Protein AF-A0A0G3EC54-F1 (afdb_monomer_lite)

InterPro domains:
  IPR000408 Regulator of chromosome condensation, RCC1 [PF00415] (25-73)
  IPR000408 Regulator of chromosome condensation, RCC1 [PR00633] (27-43)
  IPR000408 Regulator of chromosome condensation, RCC1 [PR00633] (60-73)
  IPR000408 Regulator of chromosome condensation, RCC1 [PR00633] (79-95)
  IPR000408 Regulator of chromosome condensation, RCC1 [PS00626] (63-73)
  IPR000408 Regulator of chromosome condensation, RCC1 [PS50012] (26-76)
  IPR009091 Regulator of chromosome condensation 1/beta-lactamase-inhibitor protein II [G3DSA:2.130.10.30] (2-111)
  IPR009091 Regulator of chromosome condensation 1/beta-lactamase-inhibitor protein II [SSF50985] (6-105)
  IPR051553 Ran GTPase-activating [PTHR45982] (7-105)

pLDDT: mean 86.1, std 11.59, range [47.75, 98.06]

Radius of gyration: 22.83 Å; chains: 1; bounding box: 51×42×68 Å

Organism: NCBI:txid1307763

Structure (mmCIF, N/CA/C/O backbone):
data_AF-A0A0G3EC54-F1
#
_entry.id   AF-A0A0G3EC54-F1
#
loop_
_atom_site.group_PDB
_atom_site.id
_atom_site.type_symbol
_atom_site.label_atom_id
_atom_site.label_alt_id
_atom_site.label_comp_id
_atom_site.label_asym_id
_atom_site.label_entity_id
_atom_site.label_seq_id
_atom_site.pdbx_PDB_ins_code
_atom_site.Cartn_x
_atom_site.Cartn_y
_atom_site.Cartn_z
_atom_site.occupancy
_atom_site.B_iso_or_equiv
_atom_site.auth_seq_id
_atom_site.auth_comp_id
_atom_site.auth_asym_id
_atom_site.auth_atom_id
_atom_site.pdbx_PDB_model_num
ATOM 1 N N . MET A 1 1 ? 14.170 -11.688 -27.964 1.00 50.62 1 MET A N 1
ATOM 2 C CA . MET A 1 1 ? 15.265 -12.187 -27.103 1.00 50.62 1 MET A CA 1
ATOM 3 C C . MET A 1 1 ? 14.707 -12.235 -25.689 1.00 50.62 1 MET A C 1
ATOM 5 O O . MET A 1 1 ? 14.106 -11.246 -25.293 1.00 50.62 1 MET A O 1
ATOM 9 N N . ALA A 1 2 ? 14.771 -13.368 -24.986 1.00 62.56 2 ALA A N 1
ATOM 10 C CA . ALA A 1 2 ? 14.301 -13.434 -23.598 1.00 62.56 2 ALA A CA 1
ATOM 11 C C . ALA A 1 2 ? 15.227 -12.603 -22.695 1.00 62.56 2 ALA A C 1
ATOM 13 O O . ALA A 1 2 ? 16.426 -12.528 -22.973 1.00 62.56 2 ALA A O 1
ATOM 14 N N . VAL A 1 3 ? 14.695 -12.002 -21.627 1.00 69.50 3 VAL A N 1
ATOM 15 C CA . VAL A 1 3 ? 15.523 -11.382 -20.583 1.00 69.50 3 VAL A CA 1
ATOM 16 C C . VAL A 1 3 ? 16.231 -12.519 -19.851 1.00 69.50 3 VAL A C 1
ATOM 18 O O . VAL A 1 3 ? 15.666 -13.166 -18.970 1.00 69.50 3 VAL A O 1
ATOM 21 N N . SER A 1 4 ? 17.447 -12.837 -20.292 1.00 61.94 4 SER A N 1
ATOM 22 C CA . SER A 1 4 ? 18.261 -13.905 -19.721 1.00 61.94 4 SER A CA 1
ATOM 23 C C . SER A 1 4 ? 18.432 -13.639 -18.225 1.00 61.94 4 SER A C 1
ATOM 25 O O . SER A 1 4 ? 18.974 -12.596 -17.865 1.00 61.94 4 SER A O 1
ATOM 27 N N . ASN A 1 5 ? 17.972 -14.577 -17.387 1.00 69.81 5 ASN A N 1
ATOM 28 C CA . ASN A 1 5 ? 17.997 -14.572 -15.911 1.00 69.81 5 ASN A CA 1
ATOM 29 C C . ASN A 1 5 ? 16.760 -14.027 -15.175 1.00 69.81 5 ASN A C 1
ATOM 31 O O . ASN A 1 5 ? 16.795 -13.935 -13.949 1.00 69.81 5 ASN A O 1
ATOM 35 N N . LEU A 1 6 ? 15.656 -13.738 -15.869 1.00 84.31 6 LEU A N 1
ATOM 36 C CA . LEU A 1 6 ? 14.372 -13.452 -15.224 1.00 84.31 6 LEU A CA 1
ATOM 37 C C . LEU A 1 6 ? 13.365 -14.574 -15.528 1.00 84.31 6 LEU A C 1
ATOM 39 O O . LEU A 1 6 ? 12.634 -14.522 -16.514 1.00 84.31 6 LEU A O 1
ATOM 43 N N . THR A 1 7 ? 13.376 -15.620 -14.699 1.00 88.69 7 THR A N 1
ATOM 44 C CA . THR A 1 7 ? 12.473 -16.782 -14.793 1.00 88.69 7 THR A CA 1
ATOM 45 C C . THR A 1 7 ? 11.423 -16.759 -13.687 1.00 88.69 7 THR A C 1
ATOM 47 O O . THR A 1 7 ? 11.556 -16.023 -12.707 1.00 88.69 7 THR A O 1
ATOM 50 N N . ASP A 1 8 ? 10.391 -17.593 -13.830 1.00 93.25 8 ASP A N 1
ATOM 51 C CA . ASP A 1 8 ? 9.348 -17.788 -12.811 1.00 93.25 8 ASP A CA 1
ATOM 52 C C . ASP A 1 8 ? 8.561 -16.505 -12.499 1.00 93.25 8 ASP A C 1
ATOM 54 O O . ASP A 1 8 ? 8.150 -16.270 -11.365 1.00 93.25 8 ASP A O 1
ATOM 58 N N . VAL A 1 9 ? 8.387 -15.646 -13.506 1.00 95.81 9 VAL A N 1
ATOM 59 C CA . VAL A 1 9 ? 7.609 -14.407 -13.393 1.00 95.81 9 VAL A CA 1
ATOM 60 C C . VAL A 1 9 ? 6.122 -14.741 -13.325 1.00 95.81 9 VAL A C 1
ATOM 62 O O . VAL A 1 9 ? 5.605 -15.434 -14.199 1.00 95.81 9 VAL A O 1
ATOM 65 N N . ILE A 1 10 ? 5.447 -14.222 -12.301 1.00 96.12 10 ILE A N 1
ATOM 66 C CA . ILE A 1 10 ? 4.012 -14.426 -12.051 1.00 96.12 10 ILE A CA 1
ATOM 67 C C . ILE A 1 10 ? 3.177 -13.169 -12.308 1.00 96.12 10 ILE A C 1
ATOM 69 O O . ILE A 1 10 ? 1.982 -13.277 -12.562 1.00 96.12 10 ILE A O 1
ATOM 73 N N . ALA A 1 11 ? 3.793 -11.985 -12.278 1.00 96.38 11 ALA A N 1
ATOM 74 C CA . ALA A 1 11 ? 3.131 -10.721 -12.581 1.00 96.38 11 ALA A CA 1
ATOM 75 C C . ALA A 1 11 ? 4.119 -9.724 -13.193 1.00 96.38 11 ALA A C 1
ATOM 77 O O . ALA A 1 11 ? 5.322 -9.783 -12.933 1.00 96.38 11 ALA A O 1
ATOM 78 N N . ILE A 1 12 ? 3.605 -8.798 -13.999 1.00 96.94 12 ILE A N 1
ATOM 79 C CA . ILE A 1 12 ? 4.375 -7.711 -14.607 1.00 96.94 12 ILE A CA 1
ATOM 80 C C . ILE A 1 12 ? 3.591 -6.404 -14.514 1.00 96.94 12 ILE A C 1
ATOM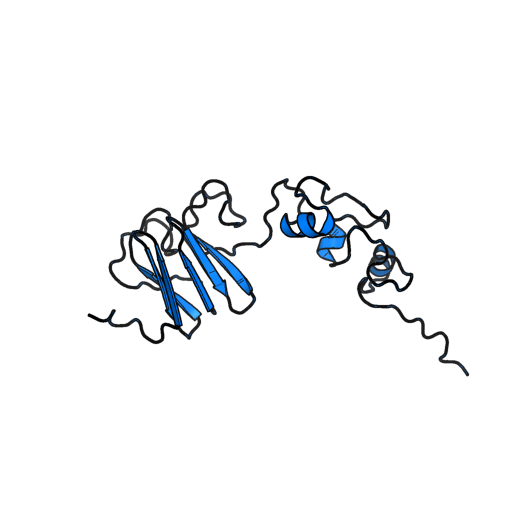 82 O O . ILE A 1 12 ? 2.363 -6.413 -14.568 1.00 96.94 12 ILE A O 1
ATOM 86 N N . ALA A 1 13 ? 4.304 -5.284 -14.449 1.00 97.50 13 ALA A N 1
ATOM 87 C CA . ALA A 1 13 ? 3.736 -3.955 -14.647 1.00 97.50 13 ALA A CA 1
ATOM 88 C C . ALA A 1 13 ? 4.706 -3.097 -15.451 1.00 97.50 13 ALA A C 1
ATOM 90 O O . ALA A 1 13 ? 5.919 -3.237 -15.329 1.00 97.50 13 ALA A O 1
ATOM 91 N N . ALA A 1 14 ? 4.188 -2.194 -16.271 1.00 96.19 14 ALA A N 1
ATOM 92 C CA . ALA A 1 14 ? 5.012 -1.247 -17.003 1.00 96.19 14 ALA A CA 1
ATOM 93 C C . ALA A 1 14 ? 4.243 0.048 -17.223 1.00 96.19 14 ALA A C 1
ATOM 95 O O . ALA A 1 14 ? 3.032 0.031 -17.439 1.00 96.19 14 ALA A O 1
ATOM 96 N N . CYS A 1 15 ? 4.956 1.168 -17.193 1.00 95.00 15 CYS A N 1
ATOM 97 C CA . CYS A 1 15 ? 4.397 2.459 -17.556 1.00 95.00 15 CYS A CA 1
ATOM 98 C C . CYS A 1 15 ? 5.510 3.382 -18.047 1.00 95.00 15 CYS A C 1
ATOM 100 O O . CYS A 1 15 ? 6.527 3.552 -17.377 1.00 95.00 15 CYS A O 1
ATOM 102 N N . ARG A 1 16 ? 5.308 3.987 -19.222 1.00 88.38 16 ARG A N 1
ATOM 103 C CA . ARG A 1 16 ? 6.246 4.912 -19.871 1.00 88.38 16 ARG A CA 1
ATOM 104 C C . ARG A 1 16 ? 7.667 4.339 -19.987 1.00 88.38 16 ARG A C 1
ATOM 106 O O . ARG A 1 16 ? 7.914 3.541 -20.882 1.00 88.38 16 ARG A O 1
ATOM 113 N N . ASP A 1 17 ? 8.556 4.716 -19.070 1.00 91.81 17 ASP A N 1
ATOM 114 C CA . ASP A 1 17 ? 9.984 4.386 -19.093 1.00 91.81 17 ASP A CA 1
ATOM 115 C C . ASP A 1 17 ? 10.386 3.425 -17.959 1.00 91.81 17 ASP A C 1
ATOM 117 O O . ASP A 1 17 ? 11.570 3.308 -17.656 1.00 91.81 17 ASP A O 1
ATOM 121 N N . GLN A 1 18 ? 9.425 2.769 -17.299 1.00 94.81 18 GLN A N 1
ATOM 122 C CA . GLN A 1 18 ? 9.677 1.801 -16.229 1.00 94.81 18 GLN A CA 1
ATOM 123 C C . GLN A 1 18 ? 8.948 0.480 -16.459 1.00 94.81 18 GLN A C 1
ATOM 125 O O . GLN A 1 18 ? 7.861 0.424 -17.041 1.00 94.81 18 GLN A O 1
ATOM 130 N N . SER A 1 19 ? 9.566 -0.599 -16.000 1.00 96.31 19 SER A N 1
ATOM 131 C CA . SER A 1 19 ? 9.038 -1.955 -16.073 1.00 96.31 19 SER A CA 1
ATOM 132 C C . SER A 1 19 ? 9.403 -2.726 -14.814 1.00 96.31 19 SER A C 1
ATOM 134 O O . SER A 1 19 ? 10.508 -2.587 -14.291 1.00 96.31 19 SER A O 1
ATOM 136 N N . PHE A 1 20 ? 8.469 -3.557 -14.369 1.00 97.44 20 PHE A N 1
ATOM 137 C CA . PHE A 1 20 ? 8.559 -4.372 -13.173 1.00 97.44 20 PHE A CA 1
ATOM 138 C C . PHE A 1 20 ? 8.133 -5.805 -13.464 1.00 97.44 20 PHE A C 1
ATOM 140 O O . PHE A 1 20 ? 7.235 -6.051 -14.274 1.00 97.44 20 PHE A O 1
ATOM 147 N N . ALA A 1 21 ? 8.740 -6.746 -12.754 1.00 97.50 21 ALA A N 1
ATOM 148 C CA . ALA A 1 21 ? 8.343 -8.143 -12.764 1.00 97.50 21 ALA A CA 1
ATOM 149 C C . ALA A 1 21 ? 8.395 -8.725 -11.354 1.00 97.50 21 ALA A C 1
ATOM 151 O O . ALA A 1 21 ? 9.386 -8.551 -10.646 1.00 97.50 21 ALA A O 1
ATOM 152 N N . VAL A 1 22 ? 7.346 -9.453 -10.984 1.00 97.81 22 VAL A N 1
ATOM 153 C CA . VAL A 1 22 ? 7.249 -10.208 -9.733 1.00 97.81 22 VAL A CA 1
ATOM 154 C C . VAL A 1 22 ? 7.552 -11.665 -10.033 1.00 97.81 22 VAL A C 1
ATOM 156 O O . VAL A 1 22 ? 6.948 -12.255 -10.932 1.00 97.81 22 VAL A O 1
ATOM 159 N N . ARG A 1 23 ? 8.481 -12.255 -9.288 1.00 96.62 23 ARG A N 1
ATOM 160 C CA . ARG A 1 23 ? 8.780 -13.689 -9.360 1.00 96.62 23 ARG A CA 1
ATOM 161 C C . ARG A 1 23 ? 7.925 -14.474 -8.370 1.00 96.62 23 ARG A C 1
ATOM 163 O O . ARG A 1 23 ? 7.503 -13.943 -7.350 1.00 96.62 23 ARG A O 1
ATOM 170 N N . SER A 1 24 ? 7.734 -15.763 -8.630 1.00 96.06 24 SER A N 1
ATOM 171 C CA . SER A 1 24 ? 6.966 -16.683 -7.775 1.00 96.06 24 SER A CA 1
ATOM 172 C C . SER A 1 24 ? 7.490 -16.799 -6.338 1.00 96.06 24 SER A C 1
ATOM 174 O O . SER A 1 24 ? 6.746 -17.189 -5.447 1.00 96.06 24 SER A O 1
ATOM 176 N N . ASN A 1 25 ? 8.752 -16.436 -6.097 1.00 95.50 25 ASN A N 1
ATOM 177 C CA . ASN A 1 25 ? 9.348 -16.353 -4.763 1.00 95.50 25 ASN A CA 1
ATOM 178 C C . ASN A 1 25 ? 9.063 -15.021 -4.033 1.00 95.50 25 ASN A C 1
ATOM 180 O O . ASN A 1 25 ? 9.665 -14.760 -2.995 1.00 95.50 25 ASN A O 1
ATOM 184 N N . GLY A 1 26 ? 8.213 -14.155 -4.592 1.00 96.31 26 GLY A N 1
ATOM 185 C CA . GLY A 1 26 ? 7.804 -12.886 -3.993 1.00 96.31 26 GLY A CA 1
ATOM 186 C C . GLY A 1 26 ? 8.796 -11.732 -4.145 1.00 96.31 26 GLY A C 1
ATOM 187 O O . GLY A 1 26 ? 8.602 -10.693 -3.519 1.00 96.31 26 GLY A O 1
ATOM 188 N N . THR A 1 27 ? 9.857 -11.890 -4.946 1.00 97.31 27 THR A N 1
ATOM 189 C CA . THR A 1 27 ? 10.814 -10.805 -5.238 1.00 97.31 27 THR A CA 1
ATOM 190 C C . THR A 1 27 ? 10.379 -9.968 -6.439 1.00 97.31 27 THR A C 1
ATOM 192 O O . THR A 1 27 ? 9.773 -10.486 -7.381 1.00 97.31 27 THR A O 1
ATOM 195 N N . VAL A 1 28 ? 10.730 -8.678 -6.430 1.00 97.94 28 VAL A N 1
ATOM 196 C CA . VAL A 1 28 ? 10.395 -7.728 -7.502 1.00 97.94 28 VAL A CA 1
ATOM 197 C C . VAL A 1 28 ? 11.661 -7.233 -8.185 1.00 97.94 28 VAL A C 1
ATOM 199 O O . VAL A 1 28 ? 12.631 -6.857 -7.532 1.00 97.94 28 VAL A O 1
ATOM 202 N N . TYR A 1 29 ? 11.649 -7.221 -9.512 1.00 97.31 29 TYR A N 1
ATOM 203 C CA . TYR A 1 29 ? 12.720 -6.682 -10.342 1.00 97.31 29 TYR A CA 1
ATOM 204 C C . TYR A 1 29 ? 12.225 -5.45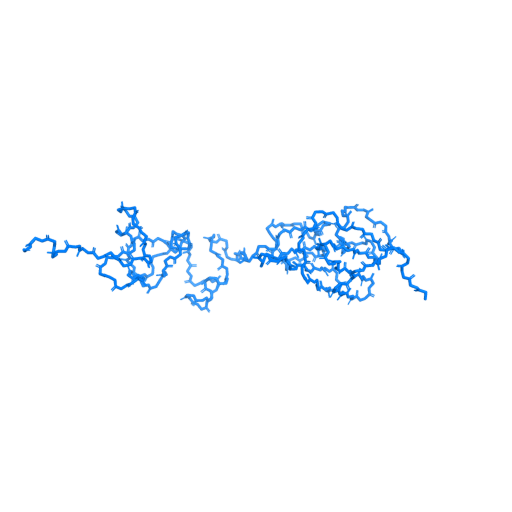4 -11.093 1.00 97.31 29 TYR A C 1
ATOM 206 O O . TYR A 1 29 ? 11.098 -5.464 -11.580 1.00 97.31 29 TYR A O 1
ATOM 214 N N . ALA A 1 30 ? 13.083 -4.446 -11.240 1.00 96.69 30 ALA A N 1
ATOM 215 C CA . ALA A 1 30 ? 12.826 -3.226 -11.997 1.00 96.69 30 ALA A CA 1
ATOM 216 C C . ALA A 1 30 ? 13.876 -3.002 -13.091 1.00 96.69 30 ALA A C 1
ATOM 218 O O . ALA A 1 30 ? 15.049 -3.355 -12.935 1.00 96.69 30 ALA A O 1
ATOM 219 N N . TRP A 1 31 ? 13.466 -2.388 -14.196 1.00 95.81 31 TRP A N 1
ATOM 220 C CA . TRP A 1 31 ? 14.361 -1.822 -15.206 1.00 95.81 31 TRP A CA 1
ATOM 221 C C . TRP A 1 31 ? 13.703 -0.621 -15.892 1.00 95.81 31 TRP A C 1
ATOM 223 O O . TRP A 1 31 ? 12.484 -0.453 -15.839 1.00 95.81 31 TRP A O 1
ATOM 233 N N . GLY A 1 32 ? 14.516 0.223 -16.523 1.00 95.00 32 GLY A N 1
ATOM 234 C CA . GLY A 1 32 ? 14.083 1.470 -17.145 1.00 95.00 32 GLY A CA 1
ATOM 235 C C . GLY A 1 32 ? 14.838 2.692 -16.626 1.00 95.00 32 GLY A C 1
ATOM 236 O O . GLY A 1 32 ? 16.009 2.601 -16.259 1.00 95.00 32 GLY A O 1
ATOM 237 N N . ARG A 1 33 ? 14.168 3.843 -16.622 1.00 94.62 33 ARG A N 1
ATOM 238 C CA . ARG A 1 33 ? 14.739 5.145 -16.261 1.00 94.62 33 ARG A CA 1
ATOM 239 C C . ARG A 1 33 ? 15.013 5.255 -14.757 1.00 94.62 33 ARG A C 1
ATOM 241 O O . ARG A 1 33 ? 14.146 4.919 -13.958 1.00 94.62 33 ARG A O 1
ATOM 248 N N . GLY A 1 34 ? 16.203 5.718 -14.376 1.00 91.88 34 GLY A N 1
ATOM 249 C CA . GLY A 1 34 ? 16.697 5.694 -12.990 1.00 91.88 34 GLY A CA 1
ATOM 250 C C . GLY A 1 34 ? 16.353 6.910 -12.118 1.00 91.88 34 GLY A C 1
ATOM 251 O O . GLY A 1 34 ? 16.677 6.927 -10.932 1.00 91.88 34 GLY A O 1
ATOM 252 N N . ASP A 1 35 ? 15.692 7.927 -12.669 1.00 90.38 35 ASP A N 1
ATOM 253 C CA . ASP A 1 35 ? 15.370 9.155 -11.938 1.00 90.38 35 ASP A CA 1
ATOM 254 C C . ASP A 1 35 ? 14.094 9.053 -11.081 1.00 90.38 35 ASP A C 1
ATOM 256 O O . ASP A 1 35 ? 13.269 8.151 -11.236 1.00 90.38 35 ASP A O 1
ATOM 260 N N . GLU A 1 36 ? 13.928 10.016 -10.166 1.00 88.75 36 GLU A N 1
ATOM 261 C CA . GLU A 1 36 ? 12.710 10.204 -9.352 1.00 88.75 36 GLU A CA 1
ATOM 262 C C . GLU A 1 36 ? 12.350 9.012 -8.457 1.00 88.75 36 GLU A C 1
ATOM 264 O O . GLU A 1 36 ? 11.197 8.832 -8.082 1.00 88.75 36 GLU A O 1
ATOM 269 N N . GLY A 1 37 ? 13.329 8.161 -8.133 1.00 91.88 37 GLY A N 1
ATOM 270 C CA . GLY A 1 37 ? 13.112 6.994 -7.279 1.00 91.88 37 GLY A CA 1
ATOM 271 C C . GLY A 1 37 ? 12.217 5.917 -7.897 1.00 91.88 37 GLY A C 1
ATOM 272 O O . GLY A 1 37 ? 11.918 4.933 -7.230 1.00 91.88 37 GLY A O 1
ATOM 273 N N . ARG A 1 38 ? 11.799 6.059 -9.163 1.00 93.62 38 ARG A N 1
ATOM 274 C CA . ARG A 1 38 ? 10.732 5.250 -9.777 1.00 93.62 38 ARG A CA 1
ATOM 275 C C . ARG A 1 38 ? 11.039 3.747 -9.827 1.00 93.62 38 ARG A C 1
ATOM 277 O O . ARG A 1 38 ? 10.131 2.929 -9.812 1.00 93.62 38 ARG A O 1
ATOM 284 N N . LEU A 1 39 ? 12.320 3.369 -9.825 1.00 96.06 39 LEU A N 1
ATOM 285 C CA . LEU A 1 39 ? 12.746 1.964 -9.809 1.00 96.06 39 LEU A CA 1
ATOM 286 C C . LEU A 1 39 ? 12.821 1.349 -8.400 1.00 96.06 39 LEU A C 1
ATOM 288 O O . LEU A 1 39 ? 12.991 0.138 -8.302 1.00 96.06 39 LEU A O 1
ATOM 292 N N . GLY A 1 40 ? 12.747 2.147 -7.329 1.00 95.62 40 GLY A N 1
ATOM 293 C CA . GLY A 1 40 ? 12.854 1.655 -5.948 1.00 95.62 40 GLY A CA 1
ATOM 294 C C . GLY A 1 40 ? 14.250 1.134 -5.570 1.00 95.62 40 GLY A C 1
ATOM 295 O O . GLY A 1 40 ? 14.395 0.351 -4.638 1.00 95.62 40 GLY A O 1
ATOM 296 N N . LEU A 1 41 ? 15.294 1.513 -6.315 1.00 95.94 41 LEU A N 1
ATOM 297 C CA . LEU A 1 41 ? 16.658 0.982 -6.158 1.00 95.94 41 LEU A CA 1
ATOM 298 C C . LEU A 1 41 ? 17.561 1.842 -5.251 1.00 95.94 41 LEU A C 1
ATOM 300 O O . LEU A 1 41 ? 18.772 1.618 -5.212 1.00 95.94 41 LEU A O 1
ATOM 304 N N . GLY A 1 42 ? 16.996 2.820 -4.544 1.00 90.81 42 GLY A N 1
ATOM 305 C CA . GLY A 1 42 ? 17.713 3.795 -3.726 1.00 90.81 42 GLY A CA 1
ATOM 306 C C . GLY A 1 42 ? 18.018 5.106 -4.458 1.00 90.81 42 GLY A C 1
ATOM 307 O O . GLY A 1 42 ? 17.501 5.392 -5.540 1.00 90.81 42 GLY A O 1
ATOM 308 N N . THR A 1 43 ? 18.851 5.946 -3.843 1.00 86.06 43 THR A N 1
ATOM 309 C CA . THR A 1 43 ? 19.179 7.288 -4.349 1.00 86.06 43 THR A CA 1
ATOM 310 C C . THR A 1 43 ? 20.193 7.251 -5.499 1.00 86.06 43 THR A C 1
ATOM 312 O O . THR A 1 43 ? 21.033 6.358 -5.580 1.00 86.06 43 THR A O 1
ATOM 315 N N . ASN A 1 44 ? 20.141 8.256 -6.386 1.00 82.19 44 ASN A N 1
ATOM 316 C CA . ASN A 1 44 ? 21.102 8.465 -7.485 1.00 82.19 44 ASN A CA 1
ATOM 317 C C . ASN A 1 44 ? 21.284 7.256 -8.422 1.00 82.19 44 ASN A C 1
ATOM 319 O O . ASN A 1 44 ? 22.397 6.913 -8.825 1.00 82.19 44 ASN A O 1
ATOM 323 N N . VAL A 1 45 ? 20.181 6.598 -8.770 1.00 90.00 45 VAL A N 1
ATOM 324 C CA . VAL A 1 45 ? 20.187 5.416 -9.633 1.00 90.00 45 VAL A CA 1
ATOM 325 C C . VAL A 1 45 ? 20.301 5.833 -11.101 1.00 90.00 45 VAL A C 1
ATOM 327 O O . VAL A 1 45 ? 19.512 6.627 -11.602 1.00 90.00 45 VAL A O 1
ATOM 330 N N . SER A 1 46 ? 21.278 5.277 -11.817 1.00 93.06 46 SER A N 1
ATOM 331 C CA . SER A 1 46 ? 21.348 5.378 -13.281 1.00 93.06 46 SER A CA 1
ATOM 332 C C . SER A 1 46 ? 20.308 4.480 -13.952 1.00 93.06 46 SER A C 1
ATOM 334 O O . SER A 1 46 ? 19.879 3.479 -13.371 1.00 93.06 46 SER A O 1
ATOM 336 N N . ASP A 1 47 ? 19.973 4.784 -15.207 1.00 95.31 47 ASP A N 1
ATOM 337 C CA . ASP A 1 47 ? 19.106 3.942 -16.033 1.00 95.31 47 ASP A CA 1
ATOM 338 C C . ASP A 1 47 ? 19.559 2.474 -16.030 1.00 95.31 47 ASP A C 1
ATOM 340 O O . ASP A 1 47 ? 20.745 2.145 -16.147 1.00 95.31 47 ASP A O 1
ATOM 344 N N . ARG A 1 48 ? 18.588 1.572 -15.899 1.00 94.31 48 ARG A N 1
ATOM 345 C CA . ARG A 1 48 ? 18.787 0.126 -15.871 1.00 94.31 48 ARG A CA 1
ATOM 346 C C . ARG A 1 48 ? 18.271 -0.475 -17.165 1.00 94.31 48 ARG A C 1
ATOM 348 O O . ARG A 1 48 ? 17.070 -0.565 -17.381 1.00 94.31 48 ARG A O 1
ATOM 355 N N . SER A 1 49 ? 19.180 -0.937 -18.015 1.00 92.44 49 SER A N 1
ATOM 356 C CA . SER A 1 49 ? 18.843 -1.685 -19.235 1.00 92.44 49 SER A CA 1
ATOM 357 C C . SER A 1 49 ? 18.596 -3.179 -18.984 1.00 92.44 49 SER A C 1
ATOM 359 O O . SER A 1 49 ? 18.249 -3.912 -19.909 1.00 92.44 49 SER A O 1
ATOM 361 N N . SER A 1 50 ? 18.765 -3.638 -17.742 1.00 91.56 50 SER A N 1
ATOM 362 C CA . SER A 1 50 ? 18.555 -5.018 -17.315 1.00 91.56 50 SER A CA 1
ATOM 363 C C . SER A 1 50 ? 17.749 -5.086 -16.020 1.00 91.56 50 SER A C 1
ATOM 365 O O . SER A 1 50 ? 17.833 -4.200 -15.164 1.00 91.56 50 SER A O 1
ATOM 367 N N . ALA A 1 51 ? 16.975 -6.166 -15.879 1.00 94.69 51 ALA A N 1
ATOM 368 C CA . ALA A 1 51 ? 16.186 -6.442 -14.686 1.00 94.69 51 ALA A CA 1
ATOM 369 C C . ALA A 1 51 ? 17.084 -6.473 -13.441 1.00 94.69 51 ALA A C 1
ATOM 371 O O . ALA A 1 51 ? 17.974 -7.315 -13.322 1.00 94.69 51 ALA A O 1
ATOM 372 N N . THR A 1 52 ? 16.839 -5.548 -12.516 1.00 95.44 52 THR A N 1
ATOM 373 C CA . THR A 1 52 ? 17.598 -5.376 -11.274 1.00 95.44 52 THR A CA 1
ATOM 374 C C . THR A 1 52 ? 16.675 -5.630 -10.086 1.00 95.44 52 THR A C 1
ATOM 376 O O . THR A 1 52 ? 15.565 -5.110 -10.057 1.00 95.44 52 THR A O 1
ATOM 379 N N . LEU A 1 53 ? 17.116 -6.444 -9.125 1.00 96.00 53 LEU A N 1
ATOM 380 C CA . LEU A 1 53 ? 16.342 -6.758 -7.920 1.00 96.00 53 LEU A CA 1
ATOM 381 C C . LEU A 1 53 ? 16.103 -5.489 -7.092 1.00 96.00 53 LEU A C 1
ATOM 383 O O . LEU A 1 53 ? 17.063 -4.793 -6.757 1.00 96.00 53 LEU A O 1
ATOM 387 N N . ILE A 1 54 ? 14.846 -5.232 -6.734 1.00 97.31 54 ILE A N 1
ATOM 388 C CA . ILE A 1 54 ? 14.479 -4.193 -5.774 1.00 97.31 54 ILE A CA 1
ATOM 389 C C . ILE A 1 54 ? 14.769 -4.717 -4.360 1.00 97.31 54 ILE A C 1
ATOM 391 O O . ILE A 1 54 ? 14.227 -5.760 -3.980 1.00 97.31 54 ILE A O 1
ATOM 395 N N . PRO A 1 55 ? 15.627 -4.048 -3.571 1.00 95.44 55 PRO A N 1
ATOM 396 C CA . PRO A 1 55 ? 15.926 -4.484 -2.214 1.00 95.44 55 PRO A CA 1
ATOM 397 C C . PRO A 1 55 ? 14.718 -4.292 -1.284 1.00 95.44 55 PRO A C 1
ATOM 399 O O . PRO A 1 55 ? 13.942 -3.355 -1.441 1.00 95.44 55 PRO A O 1
ATOM 402 N N . GLY A 1 56 ? 14.582 -5.171 -0.288 1.00 92.25 56 GLY A N 1
ATOM 403 C CA . GLY A 1 56 ? 13.594 -5.035 0.792 1.00 92.25 56 GLY A CA 1
ATOM 404 C C . GLY A 1 56 ? 12.202 -5.603 0.503 1.00 92.25 56 GLY A C 1
ATOM 405 O O . GLY A 1 56 ? 11.474 -5.881 1.448 1.00 92.25 56 GLY A O 1
ATOM 406 N N . LEU A 1 57 ? 11.847 -5.861 -0.760 1.00 95.31 57 LEU A N 1
ATOM 407 C CA . LEU A 1 57 ? 10.561 -6.472 -1.108 1.00 95.31 57 LEU A CA 1
ATOM 408 C C . LEU A 1 57 ? 10.625 -8.001 -1.050 1.00 95.31 57 LEU A C 1
ATOM 410 O O . LEU A 1 57 ? 11.438 -8.633 -1.731 1.00 95.31 57 LEU A O 1
ATOM 414 N N . THR A 1 58 ? 9.726 -8.594 -0.267 1.00 94.81 58 THR A N 1
ATOM 415 C CA . THR A 1 58 ? 9.537 -10.047 -0.165 1.00 94.81 58 THR A CA 1
ATOM 416 C C . THR A 1 58 ? 8.050 -10.376 -0.148 1.00 94.81 58 THR A C 1
ATOM 418 O O . THR A 1 58 ? 7.235 -9.521 0.180 1.00 94.81 58 THR A O 1
ATOM 421 N N . ASN A 1 59 ? 7.688 -11.608 -0.519 1.00 96.12 59 ASN A N 1
ATOM 422 C CA . ASN A 1 59 ? 6.299 -12.082 -0.528 1.00 96.12 59 ASN A CA 1
ATOM 423 C C . ASN A 1 59 ? 5.321 -11.222 -1.357 1.00 96.12 59 ASN A C 1
ATOM 425 O O . ASN A 1 59 ? 4.116 -11.236 -1.105 1.00 96.12 59 ASN A O 1
ATOM 429 N N . ILE A 1 60 ? 5.817 -10.490 -2.359 1.00 98.06 60 ILE A N 1
ATOM 430 C CA . ILE A 1 60 ? 4.980 -9.685 -3.250 1.00 98.06 60 ILE A CA 1
ATOM 431 C C . ILE A 1 60 ? 4.179 -10.592 -4.180 1.00 98.06 60 ILE A C 1
ATOM 433 O O . ILE A 1 60 ? 4.725 -11.491 -4.819 1.00 98.06 60 ILE A O 1
ATOM 437 N N . VAL A 1 61 ? 2.879 -10.330 -4.270 1.00 97.06 61 VAL A N 1
ATOM 438 C CA . VAL A 1 61 ? 1.934 -11.076 -5.112 1.00 97.06 61 VAL A CA 1
ATOM 439 C C . VAL A 1 61 ? 1.447 -10.262 -6.307 1.00 97.06 61 VAL A C 1
ATOM 441 O O . VAL A 1 61 ? 1.002 -10.840 -7.296 1.00 97.06 61 VAL A O 1
ATOM 444 N N . SER A 1 62 ? 1.550 -8.932 -6.252 1.00 96.81 62 SER A N 1
ATOM 445 C CA . SER A 1 62 ? 1.155 -8.045 -7.348 1.00 96.81 62 SER A CA 1
ATOM 446 C C . SER A 1 62 ? 1.962 -6.749 -7.343 1.00 96.81 62 SER A C 1
ATOM 448 O O . SER A 1 62 ? 2.443 -6.309 -6.301 1.00 96.81 62 SER A O 1
ATOM 450 N N . VAL A 1 63 ? 2.100 -6.129 -8.514 1.00 97.56 63 VAL A N 1
ATOM 451 C CA . VAL A 1 63 ? 2.761 -4.832 -8.694 1.00 97.56 63 VAL A CA 1
ATOM 452 C C . VAL A 1 63 ? 1.971 -3.985 -9.687 1.00 97.56 63 VAL A C 1
ATOM 454 O O . VAL A 1 63 ? 1.444 -4.504 -10.671 1.00 97.56 63 VAL A O 1
ATOM 457 N N . ALA A 1 64 ? 1.906 -2.679 -9.447 1.00 96.12 64 ALA A N 1
ATOM 458 C CA . ALA A 1 64 ? 1.303 -1.692 -10.332 1.00 96.12 64 ALA A CA 1
ATOM 459 C C . ALA A 1 64 ? 2.285 -0.543 -10.585 1.00 96.12 64 ALA A C 1
ATOM 461 O O . ALA A 1 64 ? 3.041 -0.150 -9.699 1.00 96.12 64 ALA A O 1
ATOM 462 N N . ALA A 1 65 ? 2.270 0.006 -11.800 1.00 95.00 65 ALA A N 1
ATOM 463 C CA . ALA A 1 65 ? 3.166 1.081 -12.213 1.00 95.00 65 ALA A CA 1
ATOM 464 C C . ALA A 1 65 ? 2.369 2.332 -12.601 1.00 95.00 65 ALA A C 1
ATOM 466 O O . ALA A 1 65 ? 1.589 2.305 -13.553 1.00 95.00 65 ALA A O 1
ATOM 467 N N . GLY A 1 66 ? 2.609 3.438 -11.898 1.00 92.00 66 GLY A N 1
ATOM 468 C CA . GLY A 1 66 ? 2.188 4.775 -12.310 1.00 92.00 66 GLY A CA 1
ATOM 469 C C . GLY A 1 66 ? 3.187 5.406 -13.284 1.00 92.00 66 GLY A C 1
ATOM 470 O O . GLY A 1 66 ? 4.134 4.770 -13.731 1.00 92.00 66 GLY A O 1
ATOM 471 N N . THR A 1 67 ? 3.030 6.686 -13.621 1.00 90.62 67 THR A N 1
ATOM 472 C CA . THR A 1 67 ? 3.961 7.361 -14.554 1.00 90.62 67 THR A CA 1
ATOM 473 C C . THR A 1 67 ? 5.358 7.573 -13.951 1.00 90.62 67 THR A C 1
ATOM 475 O O . THR A 1 67 ? 6.353 7.620 -14.679 1.00 90.62 67 THR A O 1
ATOM 478 N N . ARG A 1 68 ? 5.433 7.760 -12.627 1.00 90.94 68 ARG A N 1
ATOM 479 C CA . ARG A 1 68 ? 6.653 8.123 -11.872 1.00 90.94 68 ARG A CA 1
ATOM 480 C C . ARG A 1 68 ? 6.752 7.425 -10.509 1.00 90.94 68 ARG A C 1
ATOM 482 O O . ARG A 1 68 ? 7.626 7.756 -9.721 1.00 90.94 68 ARG A O 1
ATOM 489 N N . HIS A 1 69 ? 5.855 6.484 -10.238 1.00 92.56 69 HIS A N 1
ATOM 490 C CA . HIS A 1 69 ? 5.772 5.741 -8.984 1.00 92.56 69 HIS A CA 1
ATOM 491 C C . HIS A 1 69 ? 5.334 4.306 -9.256 1.00 92.56 69 HIS A C 1
ATOM 493 O O . HIS A 1 69 ? 4.934 3.979 -10.380 1.00 92.56 69 HIS A O 1
ATOM 499 N 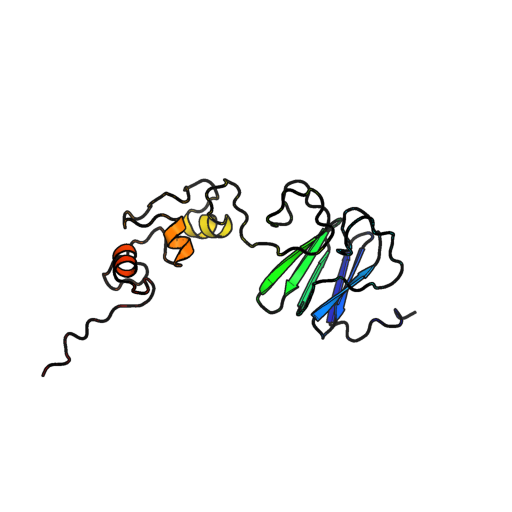N . ALA A 1 70 ? 5.382 3.465 -8.235 1.00 94.69 70 ALA A N 1
ATOM 500 C CA . ALA A 1 70 ? 4.836 2.122 -8.278 1.00 94.69 70 ALA A CA 1
ATOM 501 C C . ALA A 1 70 ? 4.321 1.695 -6.902 1.00 94.69 70 ALA A C 1
ATOM 503 O O . ALA A 1 70 ? 4.707 2.259 -5.878 1.00 94.69 70 ALA A O 1
ATOM 504 N N . LEU A 1 71 ? 3.427 0.709 -6.929 1.00 94.50 71 LEU A N 1
ATOM 505 C CA . LEU A 1 71 ? 2.841 0.068 -5.760 1.00 94.50 71 LEU A CA 1
ATOM 506 C C . LEU A 1 71 ? 3.093 -1.438 -5.839 1.00 94.50 71 LEU A C 1
ATOM 508 O O . LEU A 1 71 ? 3.004 -2.017 -6.924 1.00 94.50 71 LEU A O 1
ATOM 512 N N . ALA A 1 72 ? 3.351 -2.085 -4.709 1.00 95.81 72 ALA A N 1
ATOM 513 C CA . ALA A 1 72 ? 3.426 -3.537 -4.596 1.00 95.81 72 ALA A CA 1
ATOM 514 C C . ALA A 1 72 ? 2.505 -4.037 -3.484 1.00 95.81 72 ALA A C 1
ATOM 516 O O . ALA A 1 72 ? 2.496 -3.477 -2.394 1.00 95.81 72 ALA A O 1
ATOM 517 N N . LEU A 1 73 ? 1.756 -5.102 -3.764 1.00 94.38 73 LEU A N 1
ATOM 518 C CA . LEU A 1 73 ? 0.916 -5.793 -2.789 1.00 94.38 73 LEU A CA 1
ATOM 519 C C . LEU A 1 73 ? 1.645 -7.036 -2.296 1.00 94.38 73 LEU A C 1
ATOM 521 O O . LEU A 1 73 ? 2.007 -7.906 -3.095 1.00 94.38 73 LEU A O 1
ATOM 525 N N . GLN A 1 74 ? 1.830 -7.123 -0.989 1.00 93.62 74 GLN A N 1
ATOM 526 C CA . GLN A 1 74 ? 2.364 -8.291 -0.308 1.00 93.62 74 GLN A CA 1
ATOM 527 C C . GLN A 1 74 ? 1.243 -9.297 0.004 1.00 93.62 74 GLN A C 1
ATOM 529 O O . GLN A 1 74 ? 0.063 -8.949 0.054 1.00 93.62 74 GLN A O 1
ATOM 534 N N . ASN A 1 75 ? 1.590 -10.574 0.167 1.00 89.75 75 ASN A N 1
ATOM 535 C CA . ASN A 1 75 ? 0.627 -11.657 0.410 1.00 89.75 75 ASN A CA 1
ATOM 536 C C . ASN A 1 75 ? -0.200 -11.511 1.703 1.00 89.75 75 ASN A C 1
ATOM 538 O O . ASN A 1 75 ? -1.264 -12.114 1.803 1.00 89.75 75 ASN A O 1
ATOM 542 N N . ASP A 1 76 ? 0.288 -10.738 2.670 1.00 82.06 76 ASP A N 1
ATOM 543 C CA . ASP A 1 76 ? -0.379 -10.411 3.933 1.00 82.06 76 ASP A CA 1
ATOM 544 C C . ASP A 1 76 ? -1.373 -9.243 3.806 1.00 82.06 76 ASP A C 1
ATOM 546 O O . ASP A 1 76 ? -2.020 -8.879 4.783 1.00 82.06 76 ASP A O 1
ATOM 550 N N . GLY A 1 77 ? -1.523 -8.676 2.603 1.00 83.00 77 GLY A N 1
ATOM 551 C CA . GLY A 1 77 ? -2.422 -7.558 2.326 1.00 83.00 77 GLY A CA 1
ATOM 552 C C . GLY A 1 77 ? -1.779 -6.181 2.479 1.00 83.00 77 GLY A C 1
ATOM 553 O O . GLY A 1 77 ? -2.424 -5.184 2.161 1.00 83.00 77 GLY A O 1
ATOM 554 N N . THR A 1 78 ? -0.517 -6.096 2.910 1.00 84.12 78 THR A N 1
ATOM 555 C CA . THR A 1 78 ? 0.186 -4.813 3.021 1.00 84.12 78 THR A CA 1
ATOM 556 C C . THR A 1 78 ? 0.582 -4.258 1.653 1.00 84.12 78 THR A C 1
ATOM 558 O O . THR A 1 78 ? 0.931 -4.998 0.726 1.00 84.12 78 THR A O 1
ATOM 561 N N . LEU A 1 79 ? 0.521 -2.931 1.515 1.00 90.12 79 LEU A N 1
ATOM 562 C CA . LEU A 1 79 ? 0.949 -2.219 0.316 1.00 90.12 79 LEU A CA 1
ATOM 563 C C . LEU A 1 79 ? 2.289 -1.535 0.559 1.00 90.12 79 LEU A C 1
ATOM 565 O O . LEU A 1 79 ? 2.544 -0.992 1.625 1.00 90.12 79 LEU A O 1
ATOM 569 N N . TRP A 1 80 ? 3.129 -1.518 -0.463 1.00 92.75 80 TRP A N 1
ATOM 570 C CA . TRP A 1 80 ? 4.392 -0.795 -0.488 1.00 92.75 80 TRP A CA 1
ATOM 571 C C . TRP A 1 80 ? 4.378 0.194 -1.642 1.00 92.75 80 TRP A C 1
ATOM 573 O O . TRP A 1 80 ? 3.916 -0.155 -2.728 1.00 92.75 80 TRP A O 1
ATOM 583 N N . ALA A 1 81 ? 4.914 1.393 -1.440 1.00 92.62 81 ALA A N 1
ATOM 584 C CA . ALA A 1 81 ? 4.996 2.432 -2.455 1.00 92.62 81 ALA A CA 1
ATOM 585 C C . ALA A 1 81 ? 6.416 2.984 -2.600 1.00 92.62 81 ALA A C 1
ATOM 587 O O . ALA A 1 81 ? 7.205 2.992 -1.656 1.00 92.62 81 ALA A O 1
ATOM 588 N N . TRP A 1 82 ? 6.753 3.438 -3.806 1.00 94.31 82 TRP A N 1
ATOM 589 C CA . TRP A 1 82 ? 7.986 4.176 -4.085 1.00 94.31 82 TRP A CA 1
ATOM 590 C C . TRP A 1 82 ? 7.853 5.039 -5.343 1.00 94.31 82 TRP A C 1
ATOM 592 O O . TRP A 1 82 ? 6.933 4.873 -6.146 1.00 94.31 82 TRP A O 1
ATOM 602 N N . GLY A 1 83 ? 8.819 5.932 -5.544 1.00 93.56 83 GLY A N 1
ATOM 603 C CA . GLY A 1 83 ? 8.892 6.885 -6.646 1.00 93.56 83 GLY A CA 1
ATOM 604 C C . GLY A 1 83 ? 8.494 8.299 -6.237 1.00 93.56 83 GLY A C 1
ATOM 605 O O . GLY A 1 83 ? 8.655 8.693 -5.083 1.00 93.56 83 GLY A O 1
ATOM 606 N N . ALA A 1 84 ? 8.010 9.083 -7.199 1.00 90.88 84 ALA A N 1
ATOM 607 C CA . ALA A 1 84 ? 7.589 10.459 -6.965 1.00 90.88 84 ALA A CA 1
ATOM 608 C C . ALA A 1 84 ? 6.377 10.516 -6.018 1.00 90.88 84 ALA A C 1
ATOM 610 O O . ALA A 1 84 ? 5.322 9.963 -6.328 1.00 90.88 84 ALA A O 1
ATOM 611 N N . ASN A 1 85 ? 6.541 11.236 -4.912 1.00 85.38 85 ASN A N 1
ATOM 612 C CA . ASN A 1 85 ? 5.588 11.428 -3.818 1.00 85.38 85 ASN A CA 1
ATOM 613 C C . ASN A 1 85 ? 5.232 12.916 -3.628 1.00 85.38 85 ASN A C 1
ATOM 615 O O . ASN A 1 85 ? 4.918 13.364 -2.530 1.00 85.38 85 ASN A O 1
ATOM 619 N N . SER A 1 86 ? 5.297 13.718 -4.694 1.00 75.44 86 SER A N 1
ATOM 620 C CA . SER A 1 86 ? 4.918 15.133 -4.631 1.00 75.44 86 SER A CA 1
ATOM 621 C C . SER A 1 86 ? 3.480 15.271 -4.112 1.00 75.44 86 SER A C 1
ATOM 623 O O . SER A 1 86 ? 2.547 14.852 -4.804 1.00 75.44 86 SER A O 1
ATOM 625 N N . GLY A 1 87 ? 3.314 15.844 -2.917 1.00 63.03 87 GLY A N 1
ATOM 626 C CA . GLY A 1 87 ? 2.019 16.011 -2.249 1.00 63.03 87 GLY A CA 1
ATOM 627 C C . GLY A 1 87 ? 1.506 14.797 -1.460 1.00 63.03 87 GLY A C 1
ATOM 628 O O . GLY A 1 87 ? 0.296 14.686 -1.301 1.00 63.03 87 GLY A O 1
ATOM 629 N N . GLY A 1 88 ? 2.370 13.867 -1.025 1.00 65.06 88 GLY A N 1
ATOM 630 C CA . GLY A 1 88 ? 1.984 12.750 -0.137 1.00 65.06 88 GLY A CA 1
ATOM 631 C C . GLY A 1 88 ? 1.112 11.667 -0.790 1.00 65.06 88 GLY A C 1
ATOM 632 O O . GLY A 1 88 ? 0.558 10.798 -0.122 1.00 65.06 88 GLY A O 1
ATOM 633 N N . LEU A 1 89 ? 0.983 11.699 -2.120 1.00 68.94 89 LEU A N 1
ATOM 634 C CA . LEU A 1 89 ? 0.021 10.894 -2.886 1.00 68.94 89 LEU A CA 1
ATOM 635 C C . LEU A 1 89 ? 0.325 9.387 -2.922 1.00 68.94 89 LEU A C 1
ATOM 637 O O . LEU A 1 89 ? -0.436 8.632 -3.526 1.00 68.94 89 LEU A O 1
ATOM 641 N N . LEU A 1 90 ? 1.440 8.945 -2.335 1.00 74.44 90 LEU A N 1
ATOM 642 C CA . LEU A 1 90 ? 1.784 7.527 -2.215 1.00 74.44 90 LEU A CA 1
ATOM 643 C C . LEU A 1 90 ? 1.344 6.902 -0.889 1.00 74.44 90 LEU A C 1
ATOM 645 O O . LEU A 1 90 ? 1.673 5.739 -0.654 1.00 74.44 90 LEU A O 1
ATOM 649 N N . CYS A 1 91 ? 0.592 7.644 -0.061 1.00 68.19 91 CYS A N 1
ATOM 650 C CA . CYS A 1 91 ? 0.071 7.173 1.227 1.00 68.19 91 CYS A CA 1
ATOM 651 C C . CYS A 1 91 ? 1.183 6.550 2.089 1.00 68.19 91 CYS A C 1
ATOM 653 O O . CYS A 1 91 ? 1.006 5.517 2.728 1.00 68.19 91 CYS A O 1
ATOM 655 N N . ALA A 1 92 ? 2.374 7.141 2.034 1.00 68.19 92 ALA A N 1
ATOM 656 C CA . ALA A 1 92 ? 3.498 6.780 2.880 1.00 68.19 92 ALA A CA 1
ATOM 657 C C . ALA A 1 92 ? 3.621 7.832 3.982 1.00 68.19 92 ALA A C 1
ATOM 659 O O . ALA A 1 92 ? 3.483 9.020 3.692 1.00 68.19 92 ALA A O 1
ATOM 660 N N . ASP A 1 93 ? 3.942 7.407 5.204 1.00 66.06 93 ASP A N 1
ATOM 661 C CA . ASP A 1 93 ? 4.339 8.302 6.301 1.00 66.06 93 ASP A CA 1
ATOM 662 C C . ASP A 1 93 ? 5.743 8.861 6.017 1.00 66.06 93 ASP A C 1
ATOM 664 O O . ASP A 1 93 ? 6.773 8.388 6.505 1.00 66.06 93 ASP A O 1
ATOM 668 N N . SER A 1 94 ? 5.806 9.777 5.051 1.00 66.69 94 SER A N 1
ATOM 669 C CA . SER A 1 94 ? 7.031 10.431 4.626 1.00 66.69 94 SER A CA 1
ATOM 670 C C . SER A 1 94 ? 6.743 11.730 3.881 1.00 66.69 94 SER A C 1
ATOM 672 O O . SER A 1 94 ? 6.156 11.734 2.800 1.00 66.69 94 SER A O 1
ATOM 674 N N . GLU A 1 95 ? 7.306 12.818 4.403 1.00 70.12 95 GLU A N 1
ATOM 675 C CA . GLU A 1 95 ? 7.321 14.154 3.785 1.00 70.12 95 GLU A CA 1
ATOM 676 C C . GLU A 1 95 ? 8.293 14.270 2.597 1.00 70.12 95 GLU A C 1
ATOM 678 O O . GLU A 1 95 ? 8.482 15.341 2.019 1.00 70.12 95 GLU A O 1
ATOM 683 N N . ALA A 1 96 ? 8.988 13.188 2.237 1.00 77.88 96 ALA A N 1
ATOM 684 C CA . ALA A 1 96 ? 9.906 13.222 1.114 1.00 77.88 96 ALA A CA 1
ATOM 685 C C . ALA A 1 96 ? 9.120 13.278 -0.200 1.00 77.88 96 ALA A C 1
ATOM 687 O O . ALA A 1 96 ? 8.362 12.363 -0.514 1.00 77.88 96 ALA A O 1
ATOM 688 N N . ASP A 1 97 ? 9.407 14.280 -1.035 1.00 83.81 97 ASP A N 1
ATOM 689 C CA . ASP A 1 97 ? 8.869 14.381 -2.401 1.00 83.81 97 ASP A CA 1
ATOM 690 C C . ASP A 1 97 ? 9.230 13.176 -3.289 1.00 83.81 97 ASP A C 1
ATOM 692 O O . ASP A 1 97 ? 8.631 12.964 -4.346 1.00 83.81 97 ASP A O 1
ATOM 696 N N . ILE A 1 98 ? 10.248 12.397 -2.905 1.00 88.56 98 ILE A N 1
ATOM 697 C CA . ILE A 1 98 ? 10.711 11.209 -3.623 1.00 88.56 98 ILE A CA 1
ATOM 698 C C . ILE A 1 98 ? 11.024 10.090 -2.629 1.00 88.56 98 ILE A C 1
ATOM 700 O O . ILE A 1 98 ? 11.919 10.208 -1.791 1.00 88.56 98 ILE A O 1
ATOM 704 N N . LEU A 1 99 ? 10.371 8.949 -2.826 1.00 90.94 99 LEU A N 1
ATOM 705 C CA . LEU A 1 99 ? 10.608 7.700 -2.110 1.00 90.94 99 LEU A CA 1
ATOM 706 C C . LEU A 1 99 ? 11.506 6.813 -2.971 1.00 90.94 99 LEU A C 1
ATOM 708 O O . LEU A 1 99 ? 11.054 6.100 -3.861 1.00 90.94 99 LEU A O 1
ATOM 712 N N . SER A 1 100 ? 12.818 6.911 -2.767 1.00 92.50 100 SER A N 1
ATOM 713 C CA . SER A 1 100 ? 13.795 6.240 -3.642 1.00 92.50 100 SER A CA 1
ATOM 714 C C . SER A 1 100 ? 13.915 4.723 -3.436 1.00 92.50 100 SER A C 1
ATOM 716 O O . SER A 1 100 ? 14.472 4.029 -4.286 1.00 92.50 100 SER A O 1
ATOM 718 N N . SER A 1 101 ? 13.344 4.215 -2.348 1.00 93.44 101 SER A N 1
ATOM 719 C CA . SER A 1 101 ? 13.223 2.798 -2.012 1.00 93.44 101 SER A CA 1
ATOM 720 C C . SER A 1 101 ? 11.772 2.503 -1.621 1.00 93.44 101 SER A C 1
ATOM 722 O O . SER A 1 101 ? 11.089 3.429 -1.178 1.00 93.44 101 SER A O 1
ATOM 724 N N . PRO A 1 102 ? 11.302 1.250 -1.746 1.00 93.31 102 PRO A N 1
ATOM 725 C CA . PRO A 1 102 ? 10.000 0.846 -1.237 1.00 93.31 102 PRO A CA 1
ATOM 726 C C . PRO A 1 102 ? 9.850 1.185 0.238 1.00 93.31 102 PRO A C 1
ATOM 728 O O . PRO A 1 102 ? 10.681 0.803 1.062 1.00 93.31 102 PRO A O 1
ATOM 731 N N . VAL A 1 103 ? 8.768 1.879 0.548 1.00 90.00 103 VAL A N 1
ATOM 732 C CA . VAL A 1 103 ? 8.302 2.116 1.910 1.00 90.00 103 VAL A CA 1
ATOM 733 C C . VAL A 1 103 ? 6.910 1.531 2.049 1.00 90.00 103 VAL A C 1
ATOM 735 O O . VAL A 1 103 ? 6.190 1.395 1.058 1.00 90.00 103 VAL A O 1
ATOM 738 N N . LEU A 1 104 ? 6.543 1.150 3.265 1.00 86.38 104 LEU A N 1
ATOM 739 C CA . LEU A 1 104 ? 5.196 0.687 3.546 1.00 86.38 104 LEU A CA 1
ATOM 740 C C . LEU A 1 104 ? 4.224 1.829 3.220 1.00 86.38 104 LEU A C 1
ATOM 742 O O . LEU A 1 104 ? 4.325 2.915 3.791 1.00 86.38 104 LEU A O 1
ATOM 746 N N . ALA A 1 105 ? 3.329 1.588 2.267 1.00 78.81 105 ALA A N 1
ATOM 747 C CA . ALA A 1 105 ? 2.186 2.447 2.041 1.00 78.81 105 ALA A CA 1
ATOM 748 C C . ALA A 1 105 ? 1.218 2.138 3.176 1.00 78.81 105 ALA A C 1
ATOM 750 O O . ALA A 1 105 ? 0.621 1.059 3.245 1.00 78.81 105 ALA A O 1
ATOM 751 N N . LEU A 1 106 ? 1.151 3.054 4.127 1.00 67.44 106 LEU A N 1
ATOM 752 C CA . LEU A 1 106 ? 0.226 2.932 5.224 1.00 67.44 106 LEU A CA 1
ATOM 753 C C . LEU A 1 106 ? -1.156 3.230 4.654 1.00 67.44 106 LEU A C 1
ATOM 755 O O . LEU A 1 106 ? -1.393 4.268 4.043 1.00 67.44 106 LEU A O 1
ATOM 759 N N . PHE A 1 107 ? -2.108 2.340 4.904 1.00 56.19 107 PHE A N 1
ATOM 760 C CA . PHE A 1 107 ? -3.535 2.619 4.737 1.00 56.19 107 PHE A CA 1
ATOM 761 C C . PHE A 1 107 ? -4.028 3.711 5.726 1.00 56.19 107 PHE A C 1
ATOM 763 O O . PHE A 1 107 ? -5.197 3.733 6.075 1.00 56.19 107 PHE A O 1
ATOM 770 N N . LEU A 1 108 ? -3.141 4.593 6.198 1.00 56.53 108 LEU A N 1
ATOM 771 C CA . LEU A 1 108 ? -3.297 5.566 7.280 1.00 56.53 108 LEU A CA 1
ATOM 772 C C . LEU A 1 108 ? -2.988 6.972 6.752 1.00 56.53 108 LEU A C 1
ATOM 774 O O . LEU A 1 108 ? -2.168 7.686 7.319 1.00 56.53 108 LEU A O 1
ATOM 778 N N . ALA A 1 109 ? -3.569 7.345 5.610 1.00 66.06 109 ALA A N 1
ATOM 779 C CA . ALA A 1 109 ? -3.670 8.772 5.330 1.00 66.06 109 ALA A CA 1
ATOM 780 C C . ALA A 1 109 ? -4.454 9.388 6.495 1.00 66.06 109 ALA A C 1
ATOM 782 O O . ALA A 1 109 ? -5.501 8.852 6.838 1.00 66.06 109 ALA A O 1
ATOM 783 N N . ASP A 1 110 ? -3.897 10.417 7.109 1.00 72.06 110 ASP A N 1
ATOM 784 C CA . ASP A 1 110 ? -4.511 11.233 8.151 1.00 72.06 110 ASP A CA 1
ATOM 785 C C . ASP A 1 110 ? -4.421 12.665 7.615 1.00 72.06 110 ASP A C 1
ATOM 787 O O . ASP A 1 110 ? -3.387 13.333 7.710 1.00 72.06 110 ASP A O 1
ATOM 791 N N . THR A 1 111 ? -5.432 13.049 6.833 1.00 78.69 111 THR A N 1
ATOM 792 C CA . THR A 1 111 ? -5.418 14.287 6.045 1.00 78.69 111 THR A CA 1
ATOM 793 C C . THR A 1 111 ? -5.530 15.524 6.933 1.00 78.69 111 THR A C 1
ATOM 795 O O . THR A 1 111 ? -5.025 16.590 6.558 1.00 78.69 111 THR A O 1
ATOM 798 N N . ASP A 1 112 ? -6.203 15.413 8.075 1.00 79.44 112 ASP A N 1
ATOM 799 C CA . ASP A 1 112 ? -6.448 16.512 9.004 1.00 79.44 112 ASP A CA 1
ATOM 800 C C . ASP A 1 112 ? -5.613 16.449 10.299 1.00 79.44 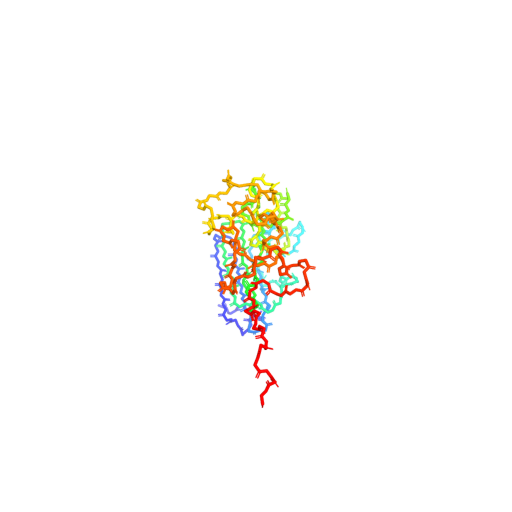112 ASP A C 1
ATOM 802 O O . ASP A 1 112 ? -5.661 17.396 11.091 1.00 79.44 112 ASP A O 1
ATOM 806 N N . PHE A 1 113 ? -4.716 15.463 10.409 1.00 81.06 113 PHE A N 1
ATOM 807 C CA . PHE A 1 113 ? -3.690 15.295 11.445 1.00 81.06 113 PHE A CA 1
ATOM 808 C C . PHE A 1 113 ? -4.264 15.095 12.848 1.00 81.06 113 PHE A C 1
ATOM 810 O O . PHE A 1 113 ? -3.776 15.683 13.824 1.00 81.06 113 PHE A O 1
ATOM 817 N N . ASP A 1 114 ? -5.315 14.293 12.951 1.00 83.44 114 ASP A N 1
ATOM 818 C CA . ASP A 1 114 ? -6.008 14.009 14.203 1.00 83.44 114 ASP A CA 1
ATOM 819 C C . ASP A 1 114 ? -5.699 12.606 14.776 1.00 83.44 114 ASP A C 1
ATOM 821 O O . ASP A 1 114 ? -6.244 12.210 15.818 1.00 83.44 114 ASP A O 1
ATOM 825 N N . ASP A 1 115 ? -4.741 11.911 14.154 1.00 85.19 115 ASP A N 1
ATOM 826 C CA . ASP A 1 115 ? -4.315 10.530 14.373 1.00 85.19 115 ASP A CA 1
ATOM 827 C C . ASP A 1 115 ? -5.417 9.478 14.113 1.00 85.19 115 ASP A C 1
ATOM 829 O O . ASP A 1 115 ? -5.318 8.341 14.599 1.00 85.19 115 ASP A O 1
ATOM 833 N N . LEU A 1 116 ? -6.451 9.822 13.337 1.00 85.25 116 LEU A N 1
ATOM 834 C CA . LEU A 1 116 ? -7.403 8.880 12.759 1.00 85.25 116 LEU A CA 1
ATOM 835 C C . LEU A 1 116 ? -7.090 8.637 11.276 1.00 85.25 116 LEU A C 1
ATOM 837 O O . LEU A 1 116 ? -6.724 9.540 10.533 1.00 85.25 116 LEU A O 1
ATOM 841 N N . PRO A 1 117 ? -7.248 7.400 10.786 1.00 83.88 117 PRO A N 1
ATOM 842 C CA . PRO A 1 117 ? -7.125 7.155 9.356 1.00 83.88 117 PRO A CA 1
ATOM 843 C C . PRO A 1 117 ? -8.343 7.658 8.568 1.00 83.88 117 PRO A C 1
ATOM 845 O O . PRO A 1 117 ? -9.465 7.221 8.827 1.00 83.88 117 PRO A O 1
ATOM 848 N N . ASP A 1 118 ? -8.107 8.386 7.476 1.00 75.75 118 ASP A N 1
ATOM 849 C CA . ASP A 1 118 ? -9.099 8.864 6.503 1.00 75.75 118 ASP A CA 1
ATOM 850 C C . ASP A 1 118 ? -10.121 7.787 6.092 1.00 75.75 118 ASP A C 1
ATOM 852 O O . ASP A 1 118 ? -11.296 8.061 5.829 1.00 75.75 118 ASP A O 1
ATOM 856 N N . TYR A 1 119 ? -9.674 6.532 5.928 1.00 78.94 119 TYR A N 1
ATOM 857 C CA . TYR A 1 119 ? -10.570 5.443 5.526 1.00 78.94 119 TYR A CA 1
ATOM 858 C C . TYR A 1 119 ? -11.572 5.108 6.632 1.00 78.94 119 TYR A C 1
ATOM 860 O O . TYR A 1 119 ? -12.728 4.812 6.335 1.00 78.94 119 TYR A O 1
ATOM 868 N N . TRP A 1 120 ? -11.120 5.133 7.884 1.00 83.75 120 TRP A N 1
ATOM 869 C CA . TRP A 1 120 ? -11.914 4.795 9.051 1.00 83.75 120 TRP A CA 1
ATOM 870 C C . TRP A 1 120 ? -12.940 5.899 9.295 1.00 83.75 120 TRP A C 1
ATOM 872 O O . TRP A 1 120 ? -14.133 5.612 9.408 1.00 83.75 120 TRP A O 1
ATOM 882 N N . GLU A 1 121 ? -12.523 7.163 9.197 1.00 85.69 121 GLU A N 1
ATOM 883 C CA . GLU A 1 121 ? -13.444 8.292 9.296 1.00 85.69 121 GLU A CA 1
ATOM 884 C C . GLU A 1 121 ? -14.507 8.290 8.186 1.00 85.69 121 GLU A C 1
ATOM 886 O O . GLU A 1 121 ? -15.686 8.532 8.433 1.00 85.69 121 GLU A O 1
ATOM 891 N N . ARG A 1 122 ? -14.151 7.941 6.943 1.00 83.50 122 ARG A N 1
ATOM 892 C CA . ARG A 1 122 ? -15.142 7.816 5.856 1.00 83.50 122 ARG A CA 1
ATOM 893 C C . ARG A 1 122 ? -16.165 6.714 6.101 1.00 83.50 122 ARG A C 1
ATOM 895 O O . ARG A 1 122 ? -17.300 6.853 5.645 1.00 83.50 122 ARG A O 1
ATOM 902 N N . VAL A 1 123 ? -15.767 5.627 6.757 1.00 84.25 123 VAL A N 1
ATOM 903 C CA . VAL A 1 123 ? -16.658 4.504 7.074 1.00 84.25 123 VAL A CA 1
ATOM 904 C C . VAL A 1 123 ? -17.653 4.893 8.166 1.00 84.25 123 VAL A C 1
ATOM 906 O O . VAL A 1 123 ? -18.840 4.615 8.003 1.00 84.25 123 VAL A O 1
ATOM 909 N N . TYR A 1 124 ? -17.194 5.555 9.230 1.00 88.50 124 TYR A N 1
ATOM 910 C CA . TYR A 1 124 ? -18.028 5.844 10.403 1.00 88.50 124 TYR A CA 1
ATOM 911 C C . TYR A 1 124 ? -18.673 7.238 10.400 1.00 88.50 124 TYR A C 1
ATOM 913 O O . TYR A 1 124 ? -19.796 7.392 10.873 1.00 88.50 124 TYR A O 1
ATOM 921 N N . TYR A 1 125 ? -18.028 8.239 9.798 1.00 88.38 125 TYR A N 1
ATOM 922 C CA . TYR A 1 125 ? -18.472 9.641 9.804 1.00 88.38 125 TYR A CA 1
ATOM 923 C C . TYR A 1 125 ? -18.771 10.218 8.414 1.00 88.38 125 TYR A C 1
ATOM 925 O O . TYR A 1 125 ? -19.361 11.292 8.294 1.00 88.38 125 TYR A O 1
ATOM 933 N N . GLY A 1 126 ? -18.412 9.512 7.338 1.00 83.31 126 GLY A N 1
ATOM 934 C CA . GLY A 1 126 ? -18.722 9.921 5.964 1.00 83.31 126 GLY A CA 1
ATOM 935 C C . GLY A 1 126 ? -17.843 11.050 5.403 1.00 83.31 126 GLY A C 1
ATOM 936 O O . GLY A 1 126 ? -18.109 11.530 4.297 1.00 83.31 126 GLY A O 1
ATOM 937 N N . GLY A 1 127 ? -16.786 11.454 6.115 1.00 81.62 127 GLY A N 1
ATOM 938 C CA . GLY A 1 127 ? -15.828 12.500 5.732 1.00 81.62 127 GLY A CA 1
ATOM 939 C C . GLY A 1 127 ? -14.520 12.394 6.528 1.00 81.62 127 GLY A C 1
ATOM 940 O O . GLY A 1 127 ? -14.469 11.598 7.446 1.00 81.62 127 GLY A O 1
ATOM 941 N N . VAL A 1 128 ? -13.490 13.163 6.141 1.00 77.31 128 VAL A N 1
ATOM 942 C CA . VAL A 1 128 ? -12.109 13.145 6.709 1.00 77.31 128 VAL A CA 1
ATOM 943 C C . VAL A 1 128 ? -11.761 14.411 7.517 1.00 77.31 128 VAL A C 1
ATOM 945 O O . VAL A 1 128 ? -10.653 14.918 7.469 1.00 77.31 128 VAL A O 1
ATOM 948 N N . ALA A 1 129 ? -12.796 15.095 8.003 1.00 75.62 129 ALA A N 1
ATOM 949 C CA . ALA A 1 129 ? -12.685 16.343 8.776 1.00 75.62 129 ALA A CA 1
ATOM 950 C C . ALA A 1 129 ? -13.958 16.581 9.605 1.00 75.62 129 ALA A C 1
ATOM 952 O O . ALA A 1 129 ? -14.361 17.714 9.889 1.00 75.62 129 ALA A O 1
ATOM 953 N N . SER A 1 130 ? -14.702 15.502 9.846 1.00 74.25 130 SER A N 1
ATOM 954 C CA . SER A 1 130 ? -16.014 15.522 10.497 1.00 74.25 130 SER A CA 1
ATOM 955 C C . SER A 1 130 ? -15.912 15.312 12.000 1.00 74.25 130 SER A C 1
ATOM 957 O O . SER A 1 130 ? -16.840 15.680 12.719 1.00 74.25 130 SER A O 1
ATOM 959 N N . VAL A 1 131 ? -14.805 14.735 12.454 1.00 83.19 131 VAL A N 1
ATOM 960 C CA . VAL A 1 131 ? -14.513 14.369 13.835 1.00 83.19 131 VAL A CA 1
ATOM 961 C C . VAL A 1 131 ? -13.037 14.662 14.089 1.00 83.19 131 VAL A C 1
ATOM 963 O O . VAL A 1 131 ? -12.283 14.842 13.147 1.00 83.19 131 VAL A O 1
ATOM 966 N N . THR A 1 132 ? -12.663 14.803 15.357 1.00 88.62 132 THR A N 1
ATOM 967 C CA . THR A 1 132 ? -11.257 14.773 15.775 1.00 88.62 132 THR A CA 1
ATOM 968 C C . THR A 1 132 ? -10.978 13.471 16.520 1.00 88.62 132 THR A C 1
ATOM 970 O O . THR A 1 132 ? -11.875 12.959 17.188 1.00 88.62 132 THR A O 1
ATOM 973 N N . GLY A 1 133 ? -9.732 13.003 16.567 1.00 85.44 133 GLY A N 1
ATOM 974 C CA . GLY A 1 133 ? -9.346 11.832 17.367 1.00 85.44 133 GLY A CA 1
ATOM 975 C C . GLY A 1 133 ? -9.732 11.880 18.856 1.00 85.44 133 GLY A C 1
ATOM 976 O O . GLY A 1 133 ? -9.807 10.836 19.499 1.00 85.44 133 GLY A O 1
ATOM 977 N N . GLU A 1 134 ? -10.016 13.064 19.407 1.00 92.62 134 GLU A N 1
ATOM 978 C CA . GLU A 1 134 ? -10.476 13.274 20.792 1.00 92.62 134 GLU A CA 1
ATOM 979 C C . GLU A 1 134 ? -12.009 13.349 20.935 1.00 92.62 134 GLU A C 1
ATOM 981 O O . GLU A 1 134 ? -12.522 13.592 22.026 1.00 92.62 134 GLU A O 1
ATOM 986 N N . SER A 1 135 ? -12.755 13.207 19.839 1.00 92.56 135 SER A N 1
ATOM 987 C CA . SER A 1 135 ? -14.218 13.259 19.846 1.00 92.56 135 SER A CA 1
ATOM 988 C C . SER A 1 135 ? -14.807 11.980 20.428 1.00 92.56 135 SER A C 1
ATOM 990 O O . SER A 1 135 ? -14.331 10.896 20.124 1.00 92.56 135 SER A O 1
ATOM 992 N N . ASP A 1 136 ? -15.877 12.121 21.201 1.00 92.44 136 ASP A N 1
ATOM 993 C CA . ASP A 1 136 ? -16.697 11.033 21.741 1.00 92.44 136 ASP A CA 1
ATOM 994 C C . ASP A 1 136 ? -18.115 11.232 21.181 1.00 92.44 136 ASP A C 1
ATOM 996 O O . ASP A 1 136 ? -18.820 12.177 21.559 1.00 92.44 136 ASP A O 1
ATOM 1000 N N . SER A 1 137 ? -18.470 10.451 20.157 1.00 92.88 137 SER A N 1
ATOM 1001 C CA . SER A 1 137 ? -19.674 10.704 19.347 1.00 92.88 137 SER A CA 1
ATOM 1002 C C . SER A 1 137 ? -20.920 9.996 19.873 1.00 92.88 137 SER A C 1
ATOM 1004 O O . SER A 1 137 ? -22.036 10.465 19.628 1.00 92.88 137 SER A O 1
ATOM 1006 N N . ASP A 1 138 ? -20.754 8.882 20.573 1.00 91.50 138 ASP A N 1
ATOM 1007 C CA . ASP A 1 138 ? -21.826 8.093 21.181 1.00 91.50 138 ASP A CA 1
ATOM 1008 C C . ASP A 1 138 ? -21.921 8.266 22.704 1.00 91.50 138 ASP A C 1
ATOM 1010 O O . ASP A 1 138 ? -22.889 7.797 23.311 1.00 91.50 138 ASP A O 1
ATOM 1014 N N . VAL A 1 139 ? -21.040 9.088 23.280 1.00 92.06 139 VAL A N 1
ATOM 1015 C CA . VAL A 1 139 ? -21.059 9.556 24.671 1.00 92.06 139 VAL A CA 1
ATOM 1016 C C . VAL A 1 139 ? -20.821 8.408 25.650 1.00 92.06 139 VAL A C 1
ATOM 1018 O O . VAL A 1 139 ? -21.447 8.334 26.715 1.00 92.06 139 VAL A O 1
ATOM 1021 N N . ASP A 1 140 ? -19.927 7.497 25.275 1.00 89.38 140 ASP A N 1
ATOM 1022 C CA . ASP A 1 140 ? -19.567 6.327 26.066 1.00 89.38 140 ASP A CA 1
ATOM 1023 C C . ASP A 1 140 ? -18.306 6.544 26.925 1.00 89.38 140 ASP A C 1
ATOM 1025 O O . ASP A 1 140 ? -18.010 5.705 27.772 1.00 89.38 140 ASP A O 1
ATOM 1029 N N . PHE A 1 141 ? -17.655 7.710 26.810 1.00 91.69 141 PHE A N 1
ATOM 1030 C CA . PHE A 1 141 ? -16.380 8.087 27.434 1.00 91.69 141 PHE A C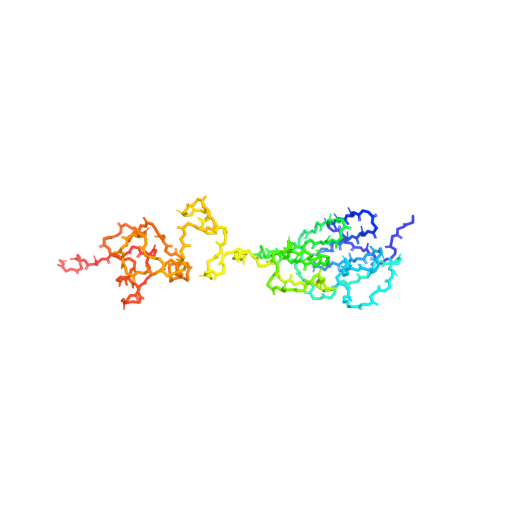A 1
ATOM 1031 C C . PHE A 1 141 ? -15.112 7.505 26.784 1.00 91.69 141 PHE A C 1
ATOM 1033 O O . PHE A 1 141 ? -14.027 7.645 27.365 1.00 91.69 141 PHE A O 1
ATOM 1040 N N . MET A 1 142 ? -15.196 6.919 25.592 1.00 91.94 142 MET A N 1
ATOM 1041 C CA . MET A 1 142 ? -14.049 6.636 24.733 1.00 91.94 142 MET A CA 1
ATOM 1042 C C . MET A 1 142 ? -13.922 7.697 23.638 1.00 91.94 142 MET A C 1
ATOM 1044 O O . MET A 1 142 ? -14.895 8.167 23.059 1.00 91.94 142 MET A O 1
ATOM 1048 N N . SER A 1 143 ? -12.687 8.111 23.354 1.00 93.62 143 SER A N 1
ATOM 1049 C CA . SER A 1 143 ? -12.423 8.942 22.182 1.00 93.62 143 SER A CA 1
ATOM 1050 C C . SER A 1 143 ? -12.345 8.091 20.919 1.00 93.62 143 SER A C 1
ATOM 1052 O O . SER A 1 143 ? -11.853 6.964 20.962 1.00 93.62 143 SER A O 1
ATOM 1054 N N . ALA A 1 144 ? -12.692 8.667 19.770 1.00 92.69 144 ALA A N 1
ATOM 1055 C CA . ALA A 1 144 ? -12.606 8.025 18.460 1.00 92.69 144 ALA A CA 1
ATOM 1056 C C . ALA A 1 144 ? -11.239 7.354 18.217 1.00 92.69 144 ALA A C 1
ATOM 1058 O O . ALA A 1 144 ? -11.149 6.288 17.611 1.00 92.69 144 ALA A O 1
ATOM 1059 N N . ARG A 1 145 ? -10.152 7.933 18.745 1.00 91.44 145 ARG A N 1
ATOM 1060 C CA . ARG A 1 145 ? -8.811 7.336 18.702 1.00 91.44 145 ARG A CA 1
ATOM 1061 C C . ARG A 1 145 ? -8.682 6.087 19.574 1.00 91.44 145 ARG A C 1
ATOM 1063 O O . ARG A 1 145 ? -8.040 5.120 19.164 1.00 91.44 145 ARG A O 1
ATOM 1070 N N . GLN A 1 146 ? -9.234 6.104 20.786 1.00 91.62 146 GLN A N 1
ATOM 1071 C CA . GLN A 1 146 ? -9.263 4.928 21.660 1.00 91.62 146 GLN A CA 1
ATOM 1072 C C . GLN A 1 146 ? -10.093 3.810 21.035 1.00 91.62 146 GLN A C 1
ATOM 1074 O O . GLN A 1 146 ? -9.679 2.652 21.076 1.00 91.62 146 GLN A O 1
ATOM 1079 N N . GLU A 1 147 ? -11.200 4.166 20.397 1.00 92.50 147 GLU A N 1
ATOM 1080 C CA . GLU A 1 147 ? -12.077 3.230 19.706 1.00 92.50 147 GLU A CA 1
ATOM 1081 C C . GLU A 1 147 ? -11.419 2.642 18.466 1.00 92.50 147 GLU A C 1
ATOM 1083 O O . GLU A 1 147 ? -11.406 1.426 18.293 1.00 92.50 147 GLU A O 1
ATOM 1088 N N . TYR A 1 148 ? -10.751 3.468 17.658 1.00 90.06 148 TYR A N 1
ATOM 1089 C CA . TYR A 1 148 ? -9.909 2.991 16.565 1.00 90.06 148 TYR A CA 1
ATOM 1090 C C . TYR A 1 148 ? -8.833 2.013 17.065 1.00 90.06 148 TYR A C 1
ATOM 1092 O O . TYR A 1 148 ? -8.632 0.951 16.473 1.00 90.06 148 TYR A O 1
ATOM 1100 N N . ALA A 1 149 ? -8.167 2.334 18.179 1.00 86.94 149 ALA A N 1
ATOM 1101 C CA . ALA A 1 149 ? -7.131 1.483 18.759 1.00 86.94 149 ALA A CA 1
ATOM 1102 C C . ALA A 1 149 ? -7.671 0.137 19.275 1.00 86.94 149 ALA A C 1
ATOM 1104 O O . ALA A 1 149 ? -6.932 -0.851 19.286 1.00 86.94 149 ALA A O 1
ATOM 1105 N N . TRP A 1 150 ? -8.937 0.094 19.696 1.00 83.81 150 TRP A N 1
ATOM 1106 C CA . TRP A 1 150 ? -9.601 -1.101 20.223 1.00 83.81 150 TRP A CA 1
ATOM 1107 C C . TRP A 1 150 ? -10.488 -1.835 19.214 1.00 83.81 150 TRP A C 1
ATOM 1109 O O . TRP A 1 150 ? -10.864 -2.981 19.453 1.00 83.81 150 TRP A O 1
ATOM 1119 N N . GLY A 1 151 ? -10.771 -1.218 18.069 1.00 84.88 151 GLY A N 1
ATOM 1120 C CA . GLY A 1 151 ? -11.656 -1.752 17.042 1.00 84.88 151 GLY A CA 1
ATOM 1121 C C . GLY A 1 151 ? -13.145 -1.683 17.393 1.00 84.88 151 GLY A C 1
ATOM 1122 O O . GLY A 1 151 ? -13.923 -2.368 16.727 1.00 84.88 151 GLY A O 1
ATOM 1123 N N . SER A 1 152 ? -13.539 -0.901 18.405 1.00 89.38 152 SER A N 1
ATOM 1124 C CA . SER A 1 152 ? -14.948 -0.628 18.714 1.00 89.38 152 SER A CA 1
ATOM 1125 C C . SER A 1 152 ? -15.567 0.343 17.699 1.00 89.38 152 SER A C 1
ATOM 1127 O O . SER A 1 152 ? -14.882 0.918 16.845 1.00 89.38 152 SER A O 1
ATOM 1129 N N . CYS A 1 153 ? -16.893 0.438 17.718 1.00 90.06 153 CYS A N 1
ATOM 1130 C CA . CYS A 1 153 ? -17.679 1.238 16.796 1.00 90.06 153 CYS A CA 1
ATOM 1131 C C . CYS A 1 153 ? -17.888 2.652 17.355 1.00 90.06 153 CYS A C 1
ATOM 1133 O O . CYS A 1 153 ? -18.725 2.818 18.231 1.00 90.06 153 CYS A O 1
ATOM 1135 N N . PRO A 1 154 ? -17.328 3.694 16.722 1.00 92.69 154 PRO A N 1
ATOM 1136 C CA . PRO A 1 154 ? -17.235 5.040 17.286 1.00 92.69 154 PRO A CA 1
ATOM 1137 C C . PRO A 1 154 ? -18.482 5.911 17.175 1.00 92.69 154 PRO A C 1
ATOM 1139 O O . PRO A 1 154 ? -18.441 7.140 17.103 1.00 92.69 154 PRO A O 1
ATOM 1142 N N . THR A 1 155 ? -19.609 5.240 17.006 1.00 91.69 155 THR A N 1
ATOM 1143 C CA . THR A 1 155 ? -20.943 5.814 16.833 1.00 91.69 155 THR A CA 1
ATOM 1144 C C . THR A 1 155 ? -21.993 4.954 17.538 1.00 91.69 155 THR A C 1
ATOM 1146 O O . THR A 1 155 ? -23.194 5.177 17.362 1.00 91.69 155 THR A O 1
ATOM 1149 N N . ASN A 1 156 ? -21.556 3.946 18.294 1.00 93.25 156 ASN A N 1
ATOM 1150 C CA . ASN A 1 156 ? -22.403 3.024 19.018 1.00 93.25 156 ASN A CA 1
ATOM 1151 C C . ASN A 1 156 ? -21.710 2.572 20.312 1.00 93.25 156 ASN A C 1
ATOM 1153 O O . ASN A 1 156 ? -20.925 1.631 20.282 1.00 93.25 156 ASN A O 1
ATOM 1157 N N . ALA A 1 157 ? -22.156 3.147 21.431 1.00 93.06 157 ALA A N 1
ATOM 1158 C CA . ALA A 1 157 ? -21.607 2.945 22.772 1.00 93.06 157 ALA A CA 1
ATOM 1159 C C . ALA A 1 157 ? -21.586 1.486 23.272 1.00 93.06 157 ALA A C 1
ATOM 1161 O O . ALA A 1 157 ? -20.988 1.200 24.304 1.00 93.06 157 ALA A O 1
ATOM 1162 N N . ASP A 1 158 ? -22.301 0.575 22.609 1.00 91.00 158 ASP A N 1
ATOM 1163 C CA . ASP A 1 158 ? -22.314 -0.864 22.887 1.00 91.00 158 ASP A CA 1
ATOM 1164 C C . ASP A 1 158 ? -22.140 -1.612 21.559 1.00 91.00 158 ASP A C 1
ATOM 1166 O O . ASP A 1 158 ? -23.110 -1.957 20.865 1.00 91.00 158 ASP A O 1
ATOM 1170 N N . SER A 1 159 ? -20.882 -1.812 21.161 1.00 89.75 159 SER A N 1
ATOM 1171 C CA . SER A 1 159 ? -20.523 -2.362 19.851 1.00 89.75 159 SER A CA 1
ATOM 1172 C C . SER A 1 159 ? -21.012 -3.790 19.633 1.00 89.75 159 SER A C 1
ATOM 1174 O O . SER A 1 159 ? -21.259 -4.195 18.491 1.00 89.75 159 SER A O 1
ATOM 1176 N N . ASN A 1 160 ? -21.140 -4.570 20.706 1.00 88.19 160 ASN A N 1
ATOM 1177 C CA . ASN A 1 160 ? -21.502 -5.984 20.643 1.00 88.19 160 ASN A CA 1
ATOM 1178 C C . ASN A 1 160 ? -22.969 -6.263 21.044 1.00 88.19 160 ASN A C 1
ATOM 1180 O O . ASN A 1 160 ? -23.437 -7.395 20.871 1.00 88.19 160 ASN A O 1
ATOM 1184 N N . ALA A 1 161 ? -23.693 -5.235 21.495 1.00 90.50 161 ALA A N 1
ATOM 1185 C CA . ALA A 1 161 ? -25.082 -5.264 21.938 1.00 90.50 161 ALA A CA 1
ATOM 1186 C C . ALA A 1 161 ? -25.354 -6.222 23.116 1.00 90.50 161 ALA A C 1
ATOM 1188 O O . ALA A 1 161 ? -26.422 -6.848 23.176 1.00 90.50 161 ALA A O 1
ATOM 1189 N N . ASP A 1 162 ? -24.400 -6.372 24.038 1.00 88.69 162 ASP A N 1
ATOM 1190 C CA . ASP A 1 162 ? -24.528 -7.212 25.234 1.00 88.69 162 ASP A CA 1
ATOM 1191 C C . ASP A 1 162 ? -25.018 -6.454 26.480 1.00 88.69 162 ASP A C 1
ATOM 1193 O O . ASP A 1 162 ? -25.326 -7.074 27.505 1.00 88.69 162 ASP A O 1
ATOM 1197 N N . GLY A 1 163 ? -25.175 -5.132 26.372 1.00 88.06 163 GLY A N 1
ATOM 1198 C CA . GLY A 1 163 ? -25.618 -4.247 27.442 1.00 88.06 163 GLY A CA 1
ATOM 1199 C C . GLY A 1 163 ? -24.492 -3.682 28.313 1.00 88.06 163 GLY A C 1
ATOM 1200 O O . GLY A 1 163 ? -24.798 -2.979 29.282 1.00 88.06 163 GLY A O 1
ATOM 1201 N N . LEU A 1 164 ? -23.225 -3.967 28.004 1.00 87.62 164 LEU A N 1
ATOM 1202 C CA . LEU A 1 164 ? -22.045 -3.354 28.606 1.00 87.62 164 LEU A CA 1
ATOM 1203 C C . LEU A 1 164 ? -21.435 -2.358 27.615 1.00 87.62 164 LEU A C 1
ATOM 1205 O O . LEU A 1 164 ? -21.046 -2.738 26.521 1.00 87.62 164 LEU A O 1
ATOM 1209 N N . PHE A 1 165 ? -21.322 -1.085 28.006 1.00 91.19 165 PHE A N 1
ATOM 1210 C CA . PHE A 1 165 ? -20.704 -0.097 27.116 1.00 91.19 165 PHE A CA 1
ATOM 1211 C C . PHE A 1 165 ? -19.227 -0.397 26.879 1.00 91.19 165 PHE A C 1
ATOM 1213 O O . PHE A 1 165 ? -18.548 -0.913 27.777 1.00 91.19 165 PHE A O 1
ATOM 1220 N N . ASP A 1 166 ? -18.729 -0.008 25.711 1.00 87.19 166 ASP A N 1
ATOM 1221 C CA . ASP A 1 166 ? -17.371 -0.304 25.265 1.00 87.19 166 ASP A CA 1
ATOM 1222 C C . ASP A 1 166 ? -16.330 0.257 26.246 1.00 87.19 166 ASP A C 1
ATOM 1224 O O . ASP A 1 166 ? -15.425 -0.476 26.659 1.00 87.19 166 ASP A O 1
ATOM 1228 N N . TYR A 1 167 ? -16.528 1.478 26.759 1.00 90.12 167 TYR A N 1
ATOM 1229 C CA . TYR A 1 167 ? -15.714 2.023 27.854 1.00 90.12 167 TYR A CA 1
ATOM 1230 C C . TYR A 1 167 ? -15.667 1.132 29.103 1.00 90.12 167 TYR A C 1
ATOM 1232 O O . TYR A 1 167 ? -14.604 0.932 29.694 1.00 90.12 167 TYR A O 1
ATOM 1240 N N . PHE A 1 168 ? -16.808 0.595 29.547 1.00 89.31 168 PHE A N 1
ATOM 1241 C CA . PHE A 1 168 ? -16.833 -0.262 30.734 1.00 89.31 168 PHE A CA 1
ATOM 1242 C C . PHE A 1 168 ? -16.187 -1.616 30.456 1.00 89.31 168 PHE A C 1
ATOM 1244 O O . PHE A 1 168 ? -15.507 -2.152 31.332 1.00 89.31 168 PHE A O 1
ATOM 1251 N N . ALA A 1 169 ? -16.364 -2.166 29.252 1.00 87.31 169 ALA A N 1
ATOM 1252 C CA . ALA A 1 169 ? -15.631 -3.350 28.829 1.00 87.31 169 ALA A CA 1
ATOM 1253 C C . ALA A 1 169 ? -14.119 -3.080 28.880 1.00 87.31 169 ALA A C 1
ATOM 1255 O O . ALA A 1 169 ? -13.381 -3.854 29.491 1.00 87.31 169 ALA A O 1
ATOM 1256 N N . TRP A 1 170 ? -13.677 -1.938 28.356 1.00 84.88 170 TRP A N 1
ATOM 1257 C CA . TRP A 1 170 ? -12.288 -1.493 28.384 1.00 84.88 170 TRP A CA 1
ATOM 1258 C C . TRP A 1 170 ? -11.729 -1.329 29.807 1.00 84.88 170 TRP A C 1
ATOM 1260 O O . TRP A 1 170 ? -10.678 -1.894 30.119 1.00 84.88 170 TRP A O 1
ATOM 1270 N N . ASP A 1 171 ? -12.440 -0.624 30.693 1.00 88.44 171 ASP A N 1
ATOM 1271 C CA . ASP A 1 171 ? -12.026 -0.382 32.086 1.00 88.44 171 ASP A CA 1
ATOM 1272 C C . ASP A 1 171 ? -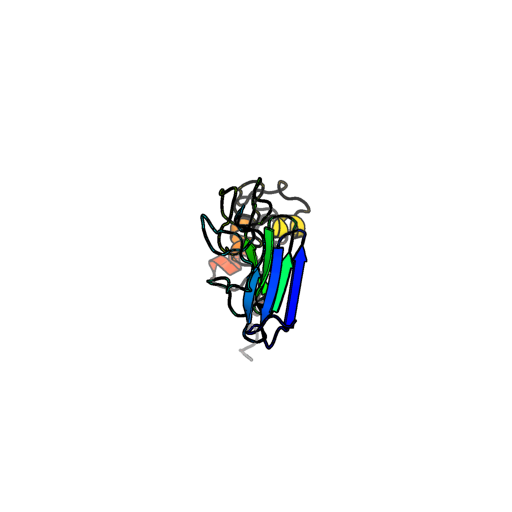11.926 -1.692 32.894 1.00 88.44 171 ASP A C 1
ATOM 1274 O O . ASP A 1 171 ? -11.062 -1.856 33.759 1.00 88.44 171 ASP A O 1
ATOM 1278 N N . LEU A 1 172 ? -12.756 -2.682 32.553 1.00 88.44 172 LEU A N 1
ATOM 1279 C CA . LEU A 1 172 ? -12.719 -4.029 33.128 1.00 88.44 172 LEU A CA 1
ATOM 1280 C C . LEU A 1 172 ? -11.684 -4.959 32.464 1.00 88.44 172 LEU A C 1
ATOM 1282 O O . LEU A 1 172 ? -11.510 -6.095 32.916 1.00 88.44 172 LEU A O 1
ATOM 1286 N N . GLY A 1 173 ? -10.992 -4.512 31.411 1.00 84.94 173 GLY A N 1
ATOM 1287 C CA . GLY A 1 173 ? -10.052 -5.326 30.634 1.00 84.94 173 GLY A CA 1
ATOM 1288 C C . GLY A 1 173 ? -10.719 -6.428 29.799 1.00 84.94 173 GLY A C 1
ATOM 1289 O O . GLY A 1 173 ? -10.089 -7.446 29.499 1.00 84.94 173 GLY A O 1
ATOM 1290 N N . LEU A 1 174 ? -11.997 -6.252 29.468 1.00 85.56 174 LEU A N 1
ATOM 1291 C CA . LEU A 1 174 ? -12.791 -7.110 28.595 1.00 85.56 174 LEU A CA 1
ATOM 1292 C C . LEU A 1 174 ? -12.679 -6.638 27.137 1.00 85.56 174 LEU A C 1
ATOM 1294 O O . LEU A 1 174 ? -12.270 -5.518 26.851 1.00 85.56 174 LEU A O 1
ATOM 1298 N N . ASP A 1 175 ? -13.009 -7.530 26.206 1.00 84.31 175 ASP A N 1
ATOM 1299 C CA . ASP A 1 175 ? -13.035 -7.220 24.776 1.00 84.31 175 ASP A CA 1
ATOM 1300 C C . ASP A 1 175 ? -14.407 -6.613 24.421 1.00 84.31 175 ASP A C 1
ATOM 1302 O O . ASP A 1 175 ? -15.393 -7.348 24.508 1.00 84.31 175 ASP A O 1
ATOM 1306 N N . PRO A 1 176 ? -14.495 -5.325 24.026 1.00 82.81 176 PRO A N 1
ATOM 1307 C CA . PRO A 1 176 ? -15.760 -4.644 23.728 1.00 82.81 176 PRO A CA 1
ATOM 1308 C C . PRO A 1 176 ? -16.510 -5.290 22.557 1.00 82.81 176 PRO A C 1
ATOM 1310 O O . PRO A 1 176 ? -17.717 -5.146 22.425 1.00 82.81 176 PRO A O 1
ATOM 1313 N N . LEU A 1 177 ? -15.842 -6.110 21.739 1.00 86.88 177 LEU A N 1
ATOM 1314 C CA . LEU A 1 177 ? -16.473 -6.840 20.640 1.00 86.88 177 LEU A CA 1
ATOM 1315 C C . LEU A 1 177 ? -16.975 -8.238 21.036 1.00 86.88 177 LEU A C 1
ATOM 1317 O O . LEU A 1 177 ? -17.565 -8.939 20.207 1.00 86.88 177 LEU A O 1
ATOM 1321 N N . LYS A 1 178 ? -16.733 -8.690 22.274 1.00 86.12 178 LYS A N 1
ATOM 1322 C CA . LYS A 1 178 ? -17.154 -10.012 22.754 1.00 86.12 178 LYS A CA 1
ATOM 1323 C C . LYS A 1 178 ? -18.259 -9.916 23.792 1.00 86.12 178 LYS A C 1
ATOM 1325 O O . LYS A 1 178 ? -18.022 -9.479 24.908 1.00 86.12 178 LYS A O 1
ATOM 1330 N N . VAL A 1 179 ? -19.392 -10.527 23.450 1.00 83.44 179 VAL A N 1
ATOM 1331 C CA . VAL A 1 179 ? -20.549 -10.687 24.337 1.00 83.44 179 VAL A CA 1
ATOM 1332 C C . VAL A 1 179 ? -20.141 -11.292 25.683 1.00 83.44 179 VAL A C 1
ATOM 1334 O O . VAL A 1 179 ? -19.699 -12.447 25.763 1.00 83.44 179 VAL A O 1
ATOM 1337 N N . VAL A 1 180 ? -20.348 -10.532 26.752 1.00 78.25 180 VAL A N 1
ATOM 1338 C CA . VAL A 1 180 ? -20.123 -10.940 28.134 1.00 78.25 180 VAL A CA 1
ATOM 1339 C C . VAL A 1 180 ? -21.368 -11.657 28.651 1.00 78.25 180 VAL A C 1
ATOM 1341 O O . VAL A 1 180 ? -22.317 -11.061 29.153 1.00 78.25 180 VAL A O 1
ATOM 1344 N N . THR A 1 181 ? -21.378 -12.988 28.576 1.00 74.75 181 THR A N 1
ATOM 1345 C CA . THR A 1 181 ? -22.433 -13.775 29.224 1.00 74.75 181 THR A CA 1
ATOM 1346 C C . THR A 1 181 ? -22.126 -13.912 30.711 1.00 74.75 181 THR A C 1
ATOM 1348 O O . THR A 1 181 ? -21.196 -14.628 31.096 1.00 74.75 181 THR A O 1
ATOM 1351 N N . THR A 1 182 ? -22.917 -13.273 31.573 1.00 59.56 182 THR A N 1
ATOM 1352 C CA . THR A 1 182 ? -22.928 -13.655 32.987 1.00 59.56 182 THR A CA 1
ATOM 1353 C C . THR A 1 182 ? -23.510 -15.066 33.081 1.00 59.56 182 THR A C 1
ATOM 1355 O O . THR A 1 182 ? -24.656 -15.310 32.709 1.00 59.56 182 THR A O 1
ATOM 1358 N N . ASN A 1 183 ? -22.718 -16.034 33.545 1.00 49.78 183 ASN A N 1
ATOM 1359 C CA . ASN A 1 183 ? -23.253 -17.326 33.970 1.00 49.78 183 ASN A CA 1
ATOM 1360 C C . ASN A 1 183 ? -24.083 -17.091 35.240 1.00 49.78 183 ASN A C 1
ATOM 1362 O O . ASN A 1 183 ? -23.583 -17.262 36.347 1.00 49.78 183 ASN A O 1
ATOM 1366 N N . ALA A 1 184 ? -25.332 -16.657 35.083 1.00 50.94 184 ALA A N 1
ATOM 1367 C CA . ALA A 1 184 ? -26.277 -16.520 36.187 1.00 50.94 184 ALA A CA 1
ATOM 1368 C C . ALA A 1 184 ? -26.960 -17.853 36.567 1.00 50.94 184 ALA A C 1
ATOM 1370 O O . ALA A 1 184 ? -27.671 -17.891 37.563 1.00 50.94 184 ALA A O 1
ATOM 1371 N N . ASP A 1 185 ? -26.697 -18.950 35.841 1.00 51.09 185 ASP A N 1
ATOM 1372 C CA . ASP A 1 185 ? -27.433 -20.221 35.976 1.00 51.09 185 ASP A CA 1
ATOM 1373 C C . ASP A 1 185 ? -26.557 -21.447 36.337 1.00 51.09 185 ASP A C 1
ATOM 1375 O O . ASP A 1 185 ? -26.912 -22.581 36.022 1.00 51.09 185 ASP A O 1
ATOM 1379 N N . ALA A 1 186 ? -25.404 -21.276 36.998 1.00 47.75 186 ALA A N 1
ATOM 1380 C CA . ALA A 1 186 ? -24.567 -22.421 37.412 1.00 47.75 186 ALA A CA 1
ATOM 1381 C C . ALA A 1 186 ? -24.982 -23.084 38.746 1.00 47.75 186 ALA A C 1
ATOM 1383 O O . ALA A 1 186 ? -24.359 -24.067 39.155 1.00 47.75 186 ALA A O 1
ATOM 1384 N N . ASP A 1 187 ? -26.053 -22.607 39.387 1.00 49.66 187 ASP A N 1
ATOM 1385 C CA . ASP A 1 187 ? -26.452 -23.030 40.731 1.00 49.66 187 ASP A CA 1
ATOM 1386 C C . ASP A 1 187 ? -27.924 -23.504 40.749 1.00 49.66 187 ASP A C 1
ATOM 1388 O O . ASP A 1 187 ? -28.812 -22.797 41.232 1.00 49.66 187 ASP A O 1
ATOM 1392 N N . ALA A 1 188 ? -28.195 -24.712 40.235 1.00 47.91 188 ALA A N 1
ATOM 1393 C CA . ALA A 1 188 ? -29.434 -25.463 40.495 1.00 47.91 188 ALA A CA 1
ATOM 1394 C C . ALA A 1 188 ? -29.179 -26.975 40.586 1.00 47.91 188 ALA A C 1
ATOM 1396 O O . ALA A 1 188 ? -28.497 -27.524 39.690 1.00 47.91 188 ALA A O 1
#

Secondary structure (DSSP, 8-state):
---TT--SEEEEEEETTEEEEEETTS-EEEEE--STTTTSS-TTPPPEEEEEEPTT--SEEEEEE-SSEEEEEETTS-EEEEEE-TTSTT-BS---SEEEEEEEE-S---SSSSSS-HHHHHHHTSSSSS--TT--SSSSS--HHHHHHHT--TT-S-TTSSSS-HHHHHHTT--TTS-------S--

Foldseek 3Di:
DDQPPDPQWDEKEDDDFKIWTAHPQFWMWIFGAQPQLARQQAPPGHGGPHTHTAPPTGQWDYKYHDNFKIWTAHPVRWIWIFGACCPNVQCAPDPDRGRNHIDTNDCADLPPPLRHRQVLCCVQPVGNPRAHQQDQQCPLPHGVVNCVVLVARSNDQQRCPLPQGCVRCVVVVHRSNDRDDDPPPPPD

Sequence (188 aa):
MAVSNLTDVIAIAACRDQSFAVRSNGTVYAWGRGDEGRLGLGTNVSDRSSATLIPGLTNIVSVAAGTRHALALQNDGTLWAWGANSGGLLCADSEADILSSPVLALFLADTDFDDLPDYWERVYYGGVASVTGESDSDVDFMSARQEYAWGSCPTNADSNADGLFDYFAWDLGLDPLKVVTTNADADA